Protein AF-A0A183BA33-F1 (afdb_monomer_lite)

pLDDT: mean 71.16, std 20.8, range [30.67, 97.69]

Organism: NCBI:txid27848

Sequence (282 aa):
MMAILTRTSVHVFDAKCKINTESDDSTPIVKRIYSAFDCIDHMSPEKNRIELLRVRWHPRVKDMLVILTSDSRIFYVQCSRSSGASGIGCHIRFHLDLGDFQRCIADVTAYSDVENKSASSADEEDEMNSSNRSCGKLDLERALGGSCVDFDFGTAVLRPGTRWRLEKDQELDCCLYLLCESGDVLRLSGCLSSAHNSSSLNIQTLHILPPSADNYGDDFCALLSFSSSHCRDLPNQMILSDAPPDVLVLANRSGRMCQGVVLQSTGRGAKHPGNRSFFIRL

InterPro domains:
  IPR019321 Nucleoporin Nup88 [PF10168] (127-265)

Structure (mmCIF, N/CA/C/O backbone):
data_AF-A0A183BA33-F1
#
_entry.id   AF-A0A183BA33-F1
#
loop_
_atom_site.group_PDB
_atom_site.id
_atom_site.type_symbol
_atom_site.label_atom_id
_atom_site.label_alt_id
_atom_site.label_comp_id
_atom_site.label_asym_id
_atom_site.label_entity_id
_atom_site.label_seq_id
_atom_site.pdbx_PDB_ins_code
_atom_site.Cartn_x
_atom_site.Cartn_y
_atom_site.Cartn_z
_atom_site.occupancy
_atom_site.B_iso_or_equiv
_atom_site.auth_seq_id
_atom_site.auth_comp_id
_atom_site.auth_asym_id
_atom_site.auth_atom_id
_atom_site.pdbx_PDB_model_num
ATOM 1 N N . MET A 1 1 ? -4.800 -6.254 16.760 1.00 88.44 1 MET A N 1
ATOM 2 C CA . MET A 1 1 ? -6.040 -5.690 16.191 1.00 88.44 1 MET A CA 1
ATOM 3 C C . MET A 1 1 ? -6.278 -6.368 14.851 1.00 88.44 1 MET A C 1
ATOM 5 O O . MET A 1 1 ? -5.298 -6.786 14.245 1.00 88.44 1 MET A O 1
ATOM 9 N N . MET A 1 2 ? -7.526 -6.537 14.421 1.00 92.94 2 MET A N 1
ATOM 10 C CA . MET A 1 2 ? -7.855 -6.992 13.065 1.00 92.94 2 MET A CA 1
ATOM 11 C C . MET A 1 2 ? -8.544 -5.865 12.304 1.00 92.94 2 MET A C 1
ATOM 13 O O . MET A 1 2 ? -9.242 -5.059 12.918 1.00 92.94 2 MET A O 1
ATOM 17 N N . ALA A 1 3 ? -8.333 -5.831 10.989 1.00 95.50 3 ALA A N 1
ATOM 18 C CA . ALA A 1 3 ? -9.014 -4.930 10.070 1.00 95.50 3 ALA A CA 1
ATOM 19 C C . ALA A 1 3 ? -9.918 -5.744 9.131 1.00 95.50 3 ALA A C 1
ATOM 21 O O . ALA A 1 3 ? -9.528 -6.818 8.676 1.00 95.50 3 ALA A O 1
ATOM 22 N N . ILE A 1 4 ? -11.115 -5.231 8.870 1.00 96.19 4 ILE A N 1
ATOM 23 C CA . ILE A 1 4 ? -12.086 -5.722 7.894 1.00 96.19 4 ILE A CA 1
ATOM 24 C C . ILE A 1 4 ? -12.158 -4.663 6.806 1.00 96.19 4 ILE A C 1
ATOM 26 O O . ILE A 1 4 ? -12.357 -3.484 7.100 1.00 96.19 4 ILE A O 1
ATOM 30 N N . LEU A 1 5 ? -11.975 -5.092 5.565 1.00 97.00 5 LEU A N 1
ATOM 31 C CA . LEU A 1 5 ? -11.946 -4.210 4.409 1.00 97.00 5 LEU A CA 1
ATOM 32 C C . LEU A 1 5 ? -13.219 -4.428 3.603 1.00 97.00 5 LEU A C 1
ATOM 34 O O . LEU A 1 5 ? -13.588 -5.569 3.319 1.00 97.00 5 LEU A O 1
ATOM 38 N N . THR A 1 6 ? -13.876 -3.339 3.234 1.00 95.06 6 THR A N 1
ATOM 39 C CA . THR A 1 6 ? -14.870 -3.334 2.162 1.00 95.06 6 THR A CA 1
ATOM 40 C C . THR A 1 6 ? -14.249 -2.686 0.925 1.00 95.06 6 THR A C 1
ATOM 42 O O . THR A 1 6 ? -13.054 -2.396 0.889 1.00 95.06 6 THR A O 1
ATOM 45 N N . ARG A 1 7 ? -15.059 -2.435 -0.104 1.00 93.44 7 ARG A N 1
ATOM 46 C CA . ARG A 1 7 ? -14.615 -1.693 -1.287 1.00 93.44 7 ARG A CA 1
ATOM 47 C C . ARG A 1 7 ? -14.246 -0.237 -0.973 1.00 93.44 7 ARG A C 1
ATOM 49 O O . ARG A 1 7 ? -13.427 0.339 -1.677 1.00 93.44 7 ARG A O 1
ATOM 56 N N . THR A 1 8 ? -14.852 0.364 0.051 1.00 93.81 8 THR A N 1
ATOM 57 C CA . THR A 1 8 ? -14.750 1.810 0.324 1.00 93.81 8 THR A CA 1
ATOM 58 C C . THR A 1 8 ? -14.432 2.146 1.776 1.00 93.81 8 THR A C 1
ATOM 60 O O . THR A 1 8 ? -14.156 3.299 2.077 1.00 93.81 8 THR A O 1
ATOM 63 N N . SER A 1 9 ? -14.447 1.173 2.685 1.00 95.56 9 SER A N 1
ATOM 64 C CA . SER A 1 9 ? -14.267 1.416 4.115 1.00 95.56 9 SER A CA 1
ATOM 65 C C . SER A 1 9 ? -13.353 0.394 4.784 1.00 95.56 9 SER A C 1
ATOM 67 O O . SER A 1 9 ? -13.264 -0.774 4.391 1.00 95.56 9 SER A O 1
ATOM 69 N N . VAL A 1 10 ? -12.670 0.850 5.830 1.00 97.69 10 VAL A N 1
ATOM 70 C CA . VAL A 1 10 ? -11.849 0.034 6.721 1.00 97.69 10 VAL A CA 1
ATOM 71 C C . VAL A 1 10 ? -12.469 0.070 8.102 1.00 97.69 10 VAL A C 1
ATOM 73 O O . VAL A 1 10 ? -12.640 1.133 8.698 1.00 97.69 10 VAL A O 1
ATOM 76 N N . HIS A 1 11 ? -12.746 -1.106 8.647 1.00 96.50 11 HIS A N 1
ATOM 77 C CA . HIS A 1 11 ? -13.235 -1.261 10.007 1.00 96.50 11 HIS A CA 1
ATOM 78 C C . HIS A 1 11 ? -12.237 -2.050 10.844 1.00 96.50 11 HIS A C 1
ATOM 80 O O . HIS A 1 11 ? -11.597 -2.971 10.348 1.00 96.50 11 HIS A O 1
ATOM 86 N N . VAL A 1 12 ? -12.107 -1.730 12.127 1.00 95.56 12 VAL A N 1
ATOM 87 C CA . VAL A 1 12 ? -11.173 -2.398 13.037 1.00 95.56 12 VAL A CA 1
ATOM 88 C C . VAL A 1 12 ? -11.872 -2.938 14.270 1.00 95.56 12 VAL A C 1
ATOM 90 O O . VAL A 1 12 ? -12.844 -2.371 14.768 1.00 95.56 12 VAL A O 1
ATOM 93 N N . PHE A 1 13 ? -11.359 -4.047 14.792 1.00 91.81 13 PHE A N 1
ATOM 94 C CA . PHE A 1 13 ? -11.832 -4.622 16.046 1.00 91.81 13 PHE A CA 1
ATOM 95 C C . PHE A 1 13 ? -10.710 -5.353 16.789 1.00 91.81 13 PHE A C 1
ATOM 97 O O . PHE A 1 13 ? -9.679 -5.745 16.224 1.00 91.81 13 PHE A O 1
ATOM 104 N N . ASP A 1 14 ? -10.897 -5.542 18.095 1.00 88.38 14 ASP A N 1
ATOM 105 C CA . ASP A 1 14 ? -9.953 -6.301 18.909 1.00 88.38 14 ASP A CA 1
ATOM 106 C C . ASP A 1 14 ? -10.255 -7.802 18.834 1.00 88.38 14 ASP A C 1
ATOM 108 O O . ASP A 1 14 ? -11.156 -8.329 19.489 1.00 88.38 14 ASP A O 1
ATOM 112 N N . ALA A 1 15 ? -9.471 -8.514 18.029 1.00 84.06 15 ALA A N 1
ATOM 113 C CA . ALA A 1 15 ? -9.599 -9.954 17.867 1.00 84.06 15 ALA A CA 1
ATOM 114 C C . ALA A 1 15 ? -9.209 -10.761 19.115 1.00 84.06 15 ALA A C 1
ATOM 116 O O . ALA A 1 15 ? -9.593 -11.926 19.204 1.00 84.06 15 ALA A O 1
ATOM 117 N N . LYS A 1 16 ? -8.555 -10.170 20.128 1.00 79.75 16 LYS A N 1
ATOM 118 C CA . LYS A 1 16 ? -8.234 -10.892 21.370 1.00 79.75 16 LYS A CA 1
ATOM 119 C C . LYS A 1 16 ? -9.517 -11.357 22.061 1.00 79.75 16 LYS A C 1
ATOM 121 O O . LYS A 1 16 ? -10.357 -10.543 22.435 1.00 79.75 16 LYS A O 1
ATOM 126 N N . CYS A 1 17 ? -9.711 -12.665 22.187 1.00 64.12 17 CYS A N 1
ATOM 127 C CA . CYS A 1 17 ? -10.720 -13.243 23.073 1.00 64.12 17 CYS A CA 1
ATOM 128 C C . CYS A 1 17 ? -10.027 -13.613 24.378 1.00 64.12 17 CYS A C 1
ATOM 130 O O . CYS A 1 17 ? -9.104 -14.423 24.373 1.00 64.12 17 CYS A O 1
ATOM 132 N N . LYS A 1 18 ? -10.461 -13.025 25.493 1.00 62.06 18 LYS A N 1
ATOM 133 C CA . LYS A 1 18 ? -10.195 -13.624 26.798 1.00 62.06 18 LYS A CA 1
ATOM 134 C C . LYS A 1 18 ? -11.256 -14.700 26.980 1.00 62.06 18 LYS A C 1
ATOM 136 O O . LYS A 1 18 ? -12.394 -14.378 27.299 1.00 62.06 18 LYS A O 1
ATOM 141 N N . ILE A 1 19 ? -10.912 -15.941 26.661 1.00 58.75 19 ILE A N 1
ATOM 142 C CA . ILE A 1 19 ? -11.745 -17.077 27.045 1.00 58.75 19 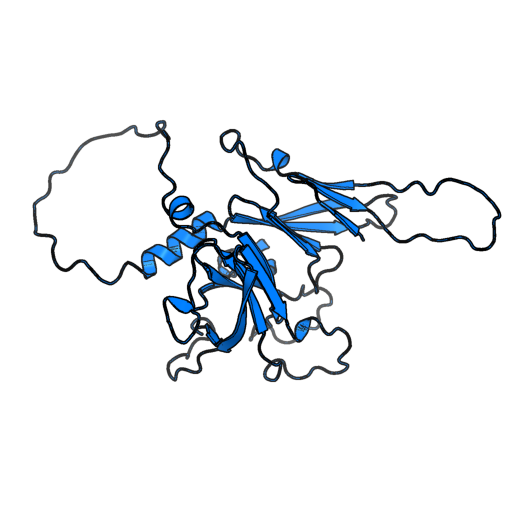ILE A CA 1
ATOM 143 C C . ILE A 1 19 ? -11.491 -17.244 28.539 1.00 58.75 19 ILE A C 1
ATOM 145 O O . ILE A 1 19 ? -10.388 -17.620 28.933 1.00 58.75 19 ILE A O 1
ATOM 149 N N . ASN A 1 20 ? -12.461 -16.874 29.371 1.00 53.69 20 ASN A N 1
ATOM 150 C CA . ASN A 1 20 ? -12.408 -17.231 30.781 1.00 53.69 20 ASN A CA 1
ATOM 151 C C . ASN A 1 20 ? -12.629 -18.742 30.844 1.00 53.69 20 ASN A C 1
ATOM 153 O O . ASN A 1 20 ? -13.732 -19.219 30.607 1.00 53.69 20 ASN A O 1
ATOM 157 N N . THR A 1 21 ? -11.571 -19.497 31.119 1.00 52.97 21 THR A N 1
ATOM 158 C CA . THR A 1 21 ? -11.582 -20.966 31.189 1.00 52.97 21 THR A CA 1
ATOM 159 C C . THR A 1 21 ? -12.342 -21.529 32.397 1.00 52.97 21 THR A C 1
ATOM 161 O O . THR A 1 21 ? -12.261 -22.724 32.644 1.00 52.97 21 THR A O 1
ATOM 164 N N . GLU A 1 22 ? -13.074 -20.704 33.153 1.00 54.09 22 GLU A N 1
ATOM 165 C CA . GLU A 1 22 ? -13.683 -21.098 34.434 1.00 54.09 22 GLU A CA 1
ATOM 166 C C . GLU A 1 22 ? -15.196 -20.853 34.544 1.00 54.09 22 GLU A C 1
ATOM 168 O O . GLU A 1 22 ? -15.770 -21.106 35.598 1.00 54.09 22 GLU A O 1
ATOM 173 N N . SER A 1 23 ? -15.883 -20.410 33.489 1.00 52.38 23 SER A N 1
ATOM 174 C CA . SER A 1 23 ? -17.342 -20.245 33.544 1.00 52.38 23 SER A CA 1
ATOM 175 C C . SER A 1 23 ? -18.018 -20.884 32.341 1.00 52.38 23 SER A C 1
ATOM 177 O O . SER A 1 23 ? -17.822 -20.443 31.209 1.00 52.38 23 SER A O 1
ATOM 179 N N . ASP A 1 24 ? -18.832 -21.893 32.634 1.00 53.91 24 ASP A N 1
ATOM 180 C CA . ASP A 1 24 ? -19.669 -22.709 31.747 1.00 53.91 24 ASP A CA 1
ATOM 181 C C . ASP A 1 24 ? -20.848 -21.917 31.138 1.00 53.91 24 ASP A C 1
ATOM 183 O O . ASP A 1 24 ? -21.971 -22.402 31.026 1.00 53.91 24 ASP A O 1
ATOM 187 N N . ASP A 1 25 ? -20.615 -20.654 30.772 1.00 55.47 25 ASP A N 1
ATOM 188 C CA . ASP A 1 25 ? -21.657 -19.747 30.309 1.00 55.47 25 ASP A CA 1
ATOM 189 C C . ASP A 1 25 ? -21.583 -19.556 28.795 1.00 55.47 25 ASP A C 1
ATOM 191 O O . ASP A 1 25 ? -20.708 -18.877 28.251 1.00 55.47 25 ASP A O 1
ATOM 195 N N . SER A 1 26 ? -22.581 -20.140 28.133 1.00 62.91 26 SER A N 1
ATOM 196 C CA . SER A 1 26 ? -22.970 -20.037 26.718 1.00 62.91 26 SER A CA 1
ATOM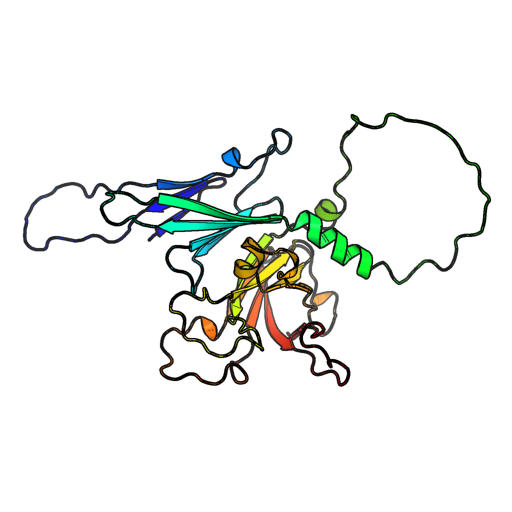 197 C C . SER A 1 26 ? -23.315 -18.609 26.242 1.00 62.91 26 SER A C 1
ATOM 199 O O . SER A 1 26 ? -24.177 -18.401 25.387 1.00 62.91 26 SER A O 1
ATOM 201 N N . THR A 1 27 ? -22.649 -17.590 26.782 1.00 65.19 27 THR A N 1
ATOM 202 C CA . THR A 1 27 ? -22.860 -16.197 26.394 1.00 65.19 27 THR A CA 1
ATOM 203 C C . THR A 1 27 ? -22.209 -15.914 25.035 1.00 65.19 27 THR A C 1
ATOM 205 O O . THR A 1 27 ? -21.033 -16.225 24.821 1.00 65.19 27 THR A O 1
ATOM 208 N N . PRO A 1 28 ? -22.948 -15.329 24.073 1.00 69.69 28 PRO A N 1
ATOM 209 C CA . PRO A 1 28 ? -22.397 -15.025 22.761 1.00 69.69 28 PRO A CA 1
ATOM 210 C C . PRO A 1 28 ? -21.278 -13.984 22.883 1.00 69.69 28 PRO A C 1
ATOM 212 O O . PRO A 1 28 ? -21.444 -12.929 23.498 1.00 69.69 28 PRO A O 1
ATOM 215 N N . ILE A 1 29 ? -20.132 -14.262 22.259 1.00 72.94 29 ILE A N 1
ATOM 216 C CA . ILE A 1 29 ? -19.000 -13.332 22.209 1.00 72.94 29 ILE A CA 1
ATOM 217 C C . ILE A 1 29 ? -19.368 -12.168 21.279 1.00 72.94 29 ILE A C 1
ATOM 219 O O . ILE A 1 29 ? -19.233 -12.262 20.060 1.00 72.94 29 ILE A O 1
ATOM 223 N N . VAL A 1 30 ? -19.811 -11.048 21.853 1.00 79.88 30 VAL A N 1
ATOM 224 C CA . VAL A 1 30 ? -20.099 -9.814 21.108 1.00 79.88 30 VAL A CA 1
ATOM 225 C C . VAL A 1 30 ? -18.874 -8.902 21.122 1.00 79.88 30 VAL A C 1
ATOM 227 O O . VAL A 1 30 ? -18.393 -8.494 22.181 1.00 79.88 30 VAL A O 1
ATOM 230 N N . LYS A 1 31 ? -18.372 -8.541 19.936 1.00 83.62 31 LYS A N 1
ATOM 231 C CA . LYS A 1 31 ? -17.256 -7.601 19.769 1.00 83.62 31 LYS A CA 1
ATOM 232 C C . LYS A 1 31 ? -17.689 -6.372 18.992 1.00 83.62 31 LYS A C 1
ATOM 234 O O . LYS A 1 31 ? -18.322 -6.480 17.949 1.00 83.62 31 LYS A O 1
ATOM 239 N N . ARG A 1 32 ? -17.309 -5.198 19.496 1.00 88.44 32 ARG A N 1
ATOM 240 C CA . ARG A 1 32 ? -17.543 -3.929 18.802 1.00 88.44 32 ARG A CA 1
ATOM 241 C C . ARG A 1 32 ? -16.580 -3.779 17.629 1.00 88.44 32 ARG A C 1
ATOM 243 O O . ARG A 1 32 ? -15.384 -4.042 17.772 1.00 88.44 32 ARG A O 1
ATOM 250 N N . ILE A 1 33 ? -17.127 -3.322 16.511 1.00 92.62 33 ILE A N 1
ATOM 251 C CA . ILE A 1 33 ? -16.410 -2.966 15.290 1.00 92.62 33 ILE A CA 1
ATOM 252 C C . ILE A 1 33 ? -16.427 -1.439 15.185 1.00 92.62 33 ILE A C 1
ATOM 254 O O . ILE A 1 33 ? -17.467 -0.819 15.402 1.00 92.62 33 ILE A O 1
ATOM 258 N N . TYR A 1 34 ? -15.278 -0.843 14.884 1.00 93.50 34 TYR A N 1
ATOM 259 C CA . TYR A 1 34 ? -15.092 0.605 14.798 1.00 93.50 34 TYR A CA 1
ATOM 260 C C . TYR A 1 34 ? -14.742 0.983 13.362 1.00 93.50 34 TYR A C 1
ATOM 262 O O . TYR A 1 34 ? -13.937 0.299 12.733 1.00 93.50 34 TYR A O 1
ATOM 270 N N . SER A 1 35 ? -15.337 2.053 12.833 1.00 94.50 35 SER A N 1
ATOM 271 C CA . SER A 1 35 ? -14.924 2.594 11.536 1.00 94.50 35 SER A CA 1
ATOM 272 C C . SER A 1 35 ? -13.581 3.297 11.689 1.00 94.50 35 SER A C 1
ATOM 274 O O . SER A 1 35 ? -13.452 4.195 12.519 1.00 94.50 35 SER A O 1
ATOM 276 N N . ALA A 1 36 ? -12.579 2.850 10.936 1.00 95.31 36 ALA A N 1
ATOM 277 C CA . ALA A 1 36 ? -11.254 3.457 10.927 1.00 95.31 36 ALA A CA 1
ATOM 278 C C . ALA A 1 36 ? -11.084 4.444 9.771 1.00 95.31 36 ALA A C 1
ATOM 280 O O . ALA A 1 36 ? -10.359 5.424 9.918 1.00 95.31 36 ALA A O 1
ATOM 281 N N . PHE A 1 37 ? -11.725 4.171 8.635 1.00 96.12 37 PHE A N 1
ATOM 282 C CA . PHE A 1 37 ? -11.633 4.984 7.429 1.00 96.12 37 PHE A CA 1
ATOM 283 C C . PHE A 1 37 ? -12.828 4.714 6.512 1.00 96.12 37 PHE A C 1
ATOM 285 O O . PHE A 1 37 ? -13.221 3.555 6.358 1.00 96.12 37 PHE A O 1
ATOM 292 N N . ASP A 1 38 ? -13.349 5.750 5.863 1.00 93.56 38 ASP A N 1
ATOM 293 C CA . ASP A 1 38 ? -14.328 5.643 4.781 1.00 93.56 38 ASP A CA 1
ATOM 294 C C . ASP A 1 38 ? -13.937 6.604 3.652 1.00 93.56 38 ASP A C 1
ATOM 296 O O . ASP A 1 38 ? -13.650 7.777 3.893 1.00 93.56 38 ASP A O 1
ATOM 300 N N . CYS A 1 39 ? -13.911 6.115 2.411 1.00 89.50 39 CYS A N 1
ATOM 301 C CA . CYS A 1 39 ? -13.646 6.945 1.241 1.00 89.50 39 CYS A CA 1
ATOM 302 C C . CYS A 1 39 ? -14.623 8.125 1.157 1.00 89.50 39 CYS A C 1
ATOM 304 O O . CYS A 1 39 ? -14.204 9.208 0.748 1.00 89.50 39 CYS A O 1
ATOM 306 N N . ILE A 1 40 ? -15.891 7.936 1.547 1.00 85.44 40 ILE A N 1
ATOM 307 C CA . ILE A 1 40 ? -16.954 8.952 1.447 1.00 85.44 40 ILE A CA 1
ATOM 308 C C . ILE A 1 40 ? -16.594 10.214 2.240 1.00 85.44 40 ILE A C 1
ATOM 310 O O . ILE A 1 40 ? -16.808 11.320 1.745 1.00 85.44 40 ILE A O 1
ATOM 314 N N . ASP A 1 41 ? -15.965 10.060 3.406 1.00 84.62 41 ASP A N 1
ATOM 315 C CA . ASP A 1 41 ? -15.575 11.173 4.281 1.00 84.62 41 ASP A CA 1
ATOM 316 C C . ASP A 1 41 ? -14.459 12.049 3.675 1.00 84.62 41 ASP A C 1
ATOM 318 O O . ASP A 1 41 ? -14.197 13.162 4.139 1.00 84.62 41 ASP A O 1
ATOM 322 N N . HIS A 1 42 ? -13.789 11.559 2.627 1.00 76.75 42 HIS A N 1
ATOM 323 C CA . HIS A 1 42 ? -12.609 12.179 2.016 1.00 76.75 42 HIS A CA 1
ATOM 324 C C . HIS A 1 42 ? -12.736 12.369 0.497 1.00 76.75 42 HIS A C 1
ATOM 326 O O . HIS A 1 42 ? -11.732 12.604 -0.195 1.00 76.75 42 HIS A O 1
ATOM 332 N N . MET A 1 43 ? -13.956 12.267 -0.035 1.00 69.44 43 MET A N 1
ATOM 333 C CA . MET A 1 43 ? -14.252 12.518 -1.444 1.00 69.44 43 MET A CA 1
ATOM 334 C C . MET A 1 43 ? -14.507 14.005 -1.694 1.00 69.44 43 MET A C 1
ATOM 336 O O . MET A 1 43 ? -15.191 14.676 -0.923 1.00 69.44 43 MET A O 1
ATOM 340 N N . SER A 1 44 ? -13.996 14.517 -2.816 1.00 63.53 44 SER A N 1
ATOM 341 C CA . SER A 1 44 ? -14.566 15.730 -3.396 1.00 63.53 44 SER A CA 1
ATOM 342 C C . SER A 1 44 ? -15.910 15.370 -4.045 1.00 63.53 44 SER A C 1
ATOM 344 O O . SER A 1 44 ? -16.035 14.276 -4.602 1.00 63.53 44 SER A O 1
ATOM 346 N N . PRO A 1 45 ? -16.911 16.268 -4.031 1.00 57.69 45 PRO A N 1
ATOM 347 C CA . PRO A 1 45 ? -18.239 16.000 -4.598 1.00 57.69 45 PRO A CA 1
ATOM 348 C C . PRO A 1 45 ? -18.223 15.669 -6.104 1.00 57.69 45 PRO A C 1
ATOM 350 O O . PRO A 1 45 ? -19.221 15.210 -6.648 1.00 57.69 45 PRO A O 1
ATOM 353 N N . GLU A 1 46 ? -17.092 15.882 -6.779 1.00 57.91 46 GLU A N 1
ATOM 354 C CA . GLU A 1 46 ? -16.895 15.634 -8.209 1.00 57.91 46 GLU A CA 1
ATOM 355 C C . GLU A 1 46 ? -16.321 14.234 -8.519 1.00 57.91 46 GLU A C 1
ATOM 357 O O . GLU A 1 46 ? -16.433 13.756 -9.649 1.00 57.91 46 GLU A O 1
ATOM 362 N N . LYS A 1 47 ? -15.720 13.541 -7.538 1.00 61.69 47 LYS A N 1
ATOM 363 C CA . LYS A 1 47 ? -15.096 12.219 -7.724 1.00 61.69 47 LYS A CA 1
ATOM 364 C C . LYS A 1 47 ? -16.039 11.117 -7.239 1.00 61.69 47 LYS A C 1
ATOM 366 O O . LYS A 1 47 ? -16.036 10.751 -6.075 1.00 61.69 47 LYS A O 1
ATOM 371 N N . ASN A 1 48 ? -16.820 10.530 -8.143 1.00 56.50 48 ASN A N 1
ATOM 372 C CA . ASN A 1 48 ? -17.883 9.588 -7.760 1.00 56.50 48 ASN A CA 1
ATOM 373 C C . ASN A 1 48 ? -17.456 8.123 -7.510 1.00 56.50 48 ASN A C 1
ATOM 375 O O . ASN A 1 48 ? -18.332 7.281 -7.317 1.00 56.50 48 ASN A O 1
ATOM 379 N N . ARG A 1 49 ? -16.162 7.760 -7.556 1.00 76.31 49 ARG A N 1
ATOM 380 C CA . ARG A 1 49 ? -15.728 6.340 -7.523 1.00 76.31 49 ARG A CA 1
ATOM 381 C C . ARG A 1 49 ? -14.340 6.105 -6.903 1.00 76.31 49 ARG A C 1
ATOM 383 O O . ARG A 1 49 ? -13.478 5.503 -7.541 1.00 76.31 49 ARG A O 1
ATOM 390 N N . ILE A 1 50 ? -14.100 6.592 -5.685 1.00 86.88 50 ILE A N 1
ATOM 391 C CA . ILE A 1 50 ? -12.860 6.267 -4.958 1.00 86.88 50 ILE A CA 1
ATOM 392 C C . ILE A 1 50 ? -13.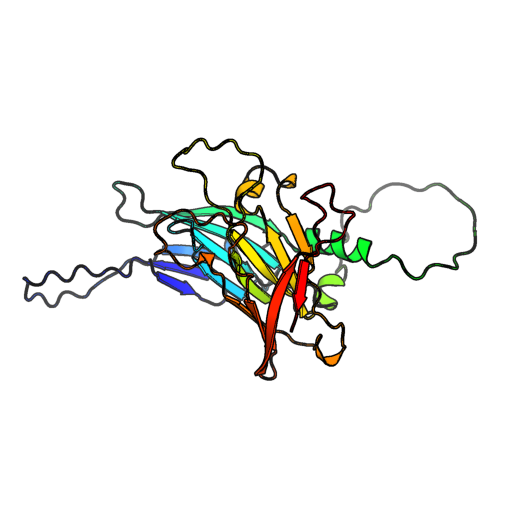042 4.963 -4.180 1.00 86.88 50 ILE A C 1
ATOM 394 O O . ILE A 1 50 ? -14.010 4.784 -3.443 1.00 86.88 50 ILE A O 1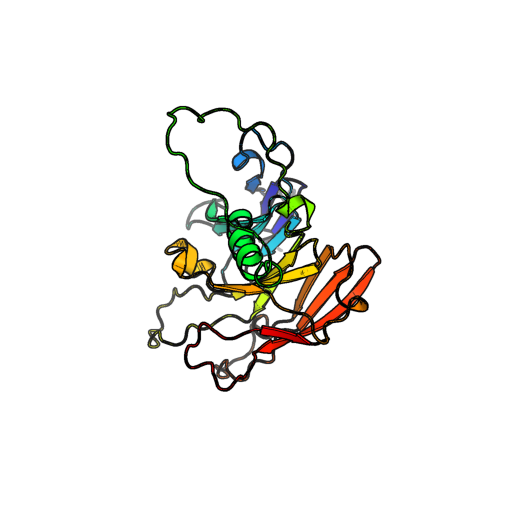
ATOM 398 N N . GLU A 1 51 ? -12.091 4.052 -4.346 1.00 92.38 51 GLU A N 1
ATOM 399 C CA . GLU A 1 51 ? -12.107 2.703 -3.784 1.00 92.38 51 GLU A CA 1
ATOM 400 C C . GLU A 1 51 ? -10.814 2.442 -3.017 1.00 92.38 51 GLU A C 1
ATOM 402 O O . GLU A 1 51 ? -9.787 3.073 -3.271 1.00 92.38 51 GLU A O 1
ATOM 407 N N . LEU A 1 52 ? -10.867 1.499 -2.082 1.00 94.75 52 LEU A N 1
ATOM 408 C CA . LEU A 1 52 ? -9.693 0.986 -1.393 1.00 94.75 52 LEU A CA 1
ATOM 409 C C . LEU A 1 52 ? -8.962 0.005 -2.308 1.00 94.75 52 LEU A C 1
ATOM 411 O O . LEU A 1 52 ? -9.544 -0.986 -2.745 1.00 94.75 52 LEU A O 1
ATOM 415 N N . LEU A 1 53 ? -7.680 0.259 -2.558 1.00 94.25 53 LEU A N 1
ATOM 416 C CA . LEU A 1 53 ? -6.829 -0.645 -3.331 1.00 94.25 53 LEU A CA 1
ATOM 417 C C . LEU A 1 53 ? -6.027 -1.567 -2.421 1.00 94.25 53 LEU A C 1
ATOM 419 O O . LEU A 1 53 ? -5.981 -2.782 -2.615 1.00 94.25 53 LEU A O 1
ATOM 423 N N . ARG A 1 54 ? -5.414 -0.995 -1.382 1.00 96.06 54 ARG A N 1
ATOM 424 C CA . ARG A 1 54 ? -4.547 -1.742 -0.475 1.00 96.06 54 ARG A CA 1
ATOM 425 C C . ARG A 1 54 ? -4.590 -1.168 0.926 1.00 96.06 54 ARG A C 1
ATOM 427 O O . ARG A 1 54 ? -4.590 0.043 1.114 1.00 96.06 54 ARG A O 1
ATOM 434 N N . VAL A 1 55 ? -4.581 -2.054 1.919 1.00 97.25 55 VAL A N 1
ATOM 435 C CA . VAL A 1 55 ? -4.499 -1.690 3.335 1.00 97.25 55 VAL A CA 1
ATOM 436 C C . VAL A 1 55 ? -3.511 -2.608 4.038 1.00 97.25 55 VAL A C 1
ATOM 438 O O . VAL A 1 55 ? -3.598 -3.832 3.920 1.00 97.25 55 VAL A O 1
ATOM 441 N N . ARG A 1 56 ? -2.567 -2.027 4.780 1.00 95.94 56 ARG A N 1
ATOM 442 C CA . ARG A 1 56 ? -1.553 -2.762 5.548 1.00 95.94 56 ARG A CA 1
ATOM 443 C C . ARG A 1 56 ? -1.336 -2.107 6.908 1.00 95.94 56 ARG A C 1
ATOM 445 O O . ARG A 1 56 ? -1.370 -0.888 7.039 1.00 95.94 56 ARG A O 1
ATOM 452 N N . TRP A 1 57 ? -1.078 -2.922 7.928 1.00 94.25 57 TRP A N 1
ATOM 453 C CA . TRP A 1 57 ? -0.570 -2.415 9.202 1.00 94.25 57 TRP A CA 1
ATOM 454 C C . TRP A 1 57 ? 0.882 -1.977 9.033 1.00 94.25 57 TRP A C 1
ATOM 456 O O . TRP A 1 57 ? 1.684 -2.708 8.450 1.00 94.25 57 TRP A O 1
ATOM 466 N N . HIS A 1 58 ? 1.229 -0.818 9.580 1.00 91.44 58 HIS A N 1
ATOM 467 C CA . HIS A 1 58 ? 2.603 -0.352 9.619 1.00 91.44 58 HIS A CA 1
ATOM 468 C C . HIS A 1 58 ? 3.458 -1.352 10.427 1.00 91.44 58 HIS A C 1
ATOM 470 O O . HIS A 1 58 ? 3.118 -1.673 11.569 1.00 91.44 58 HIS A O 1
ATOM 476 N N . PRO A 1 59 ? 4.594 -1.842 9.896 1.00 87.12 59 PRO A N 1
ATOM 477 C CA . PRO A 1 59 ? 5.356 -2.931 10.524 1.00 87.12 59 PRO A CA 1
ATOM 478 C C . PRO A 1 59 ? 6.014 -2.535 11.857 1.00 87.12 59 PRO A C 1
ATOM 480 O O . PRO A 1 59 ? 6.185 -3.367 12.757 1.00 87.12 59 PRO A O 1
ATOM 483 N N . ARG A 1 60 ? 6.387 -1.254 11.982 1.00 83.12 60 ARG A N 1
ATOM 484 C CA . ARG A 1 60 ? 7.102 -0.675 13.127 1.00 83.12 60 ARG A CA 1
ATOM 485 C C . ARG A 1 60 ? 6.248 0.218 14.031 1.00 83.12 60 ARG A C 1
ATOM 487 O O . ARG A 1 60 ? 6.486 0.222 15.236 1.00 83.12 60 ARG A O 1
ATOM 494 N N . VAL A 1 61 ? 5.251 0.925 13.496 1.00 85.50 61 VAL A N 1
ATOM 495 C CA . VAL A 1 61 ? 4.376 1.795 14.294 1.00 85.50 61 VAL A CA 1
ATOM 496 C C . VAL A 1 61 ? 3.150 1.018 14.754 1.00 85.50 61 VAL A C 1
ATOM 498 O O . VAL A 1 61 ? 2.376 0.487 13.957 1.00 85.50 61 VAL A O 1
ATOM 501 N N . LYS A 1 62 ? 2.985 0.922 16.073 1.00 86.88 62 LYS A N 1
ATOM 502 C CA . LYS A 1 62 ? 1.915 0.136 16.680 1.00 86.88 62 LYS A CA 1
ATOM 503 C C . LYS A 1 62 ? 0.542 0.717 16.333 1.00 86.88 62 LYS A C 1
ATOM 505 O O . LYS A 1 62 ? 0.307 1.915 16.472 1.00 86.88 62 LYS A O 1
ATOM 510 N N . ASP A 1 63 ? -0.364 -0.179 15.949 1.00 91.38 63 ASP A N 1
ATOM 511 C CA . ASP A 1 63 ? -1.762 0.111 15.636 1.00 91.38 63 ASP A CA 1
ATOM 512 C C . ASP A 1 63 ? -1.947 1.247 14.605 1.00 91.38 63 ASP A C 1
ATOM 514 O O . ASP A 1 63 ? -2.920 1.995 14.659 1.00 91.38 63 ASP A O 1
ATOM 518 N N . MET A 1 64 ? -1.012 1.388 13.665 1.00 93.06 64 MET A N 1
ATOM 519 C CA . MET A 1 64 ? -1.112 2.327 12.550 1.00 93.06 64 MET A CA 1
ATOM 520 C C . MET A 1 64 ? -1.451 1.572 11.266 1.00 93.06 64 MET A C 1
ATOM 522 O O . MET A 1 64 ? -0.751 0.633 10.892 1.00 93.06 64 MET A O 1
ATOM 526 N N . LEU A 1 65 ? -2.529 1.971 10.603 1.00 95.81 65 LEU A N 1
ATOM 527 C CA . LEU A 1 65 ? -2.928 1.495 9.285 1.00 95.81 65 LEU A CA 1
ATOM 528 C C . LEU A 1 65 ? -2.411 2.449 8.216 1.00 95.81 65 LEU A C 1
ATOM 530 O O . LEU A 1 65 ? -2.465 3.665 8.389 1.00 95.81 65 LEU A O 1
ATOM 534 N N . VAL A 1 66 ? -1.958 1.884 7.105 1.00 95.88 66 VAL A N 1
ATOM 535 C CA . VAL A 1 66 ? -1.644 2.611 5.877 1.00 95.88 66 VAL A CA 1
ATOM 536 C C . VAL A 1 66 ? -2.602 2.129 4.797 1.00 95.88 66 VAL A C 1
ATOM 538 O O . VAL A 1 66 ? -2.802 0.921 4.638 1.00 95.88 66 VAL A O 1
ATOM 541 N N . ILE A 1 67 ? -3.240 3.073 4.115 1.00 96.88 67 ILE A N 1
ATOM 542 C CA . ILE A 1 67 ? -4.335 2.835 3.171 1.00 96.88 67 ILE A CA 1
ATOM 543 C C . ILE A 1 67 ? -3.987 3.519 1.855 1.00 96.88 67 ILE A C 1
ATOM 545 O O . ILE A 1 67 ? -3.674 4.703 1.873 1.00 96.88 67 ILE A O 1
ATOM 549 N N . LEU A 1 68 ? -4.082 2.796 0.741 1.00 95.38 68 LEU A N 1
ATOM 550 C CA . LEU A 1 68 ? -3.979 3.323 -0.619 1.00 95.38 68 LEU A CA 1
ATOM 551 C C . LEU A 1 68 ? -5.358 3.306 -1.281 1.00 95.38 68 LEU A C 1
ATOM 553 O O . LEU A 1 68 ? -6.039 2.273 -1.276 1.00 95.38 68 LEU A O 1
ATOM 557 N N . THR A 1 69 ? -5.741 4.432 -1.872 1.00 93.38 69 THR A N 1
ATOM 558 C CA . THR A 1 69 ? -6.999 4.599 -2.608 1.00 93.38 69 THR A CA 1
ATOM 559 C C . THR A 1 69 ? -6.787 4.647 -4.121 1.00 93.38 69 THR A C 1
ATOM 561 O O . THR A 1 69 ? -5.691 4.923 -4.605 1.00 93.38 69 THR A O 1
ATOM 564 N N . SER A 1 70 ? -7.859 4.416 -4.885 1.00 89.50 70 SER A N 1
ATOM 565 C CA . SER A 1 70 ? -7.852 4.381 -6.359 1.00 89.50 70 SER A CA 1
ATOM 566 C C . SER A 1 70 ? -7.578 5.721 -7.049 1.00 89.50 70 SER A C 1
ATOM 568 O O . SER A 1 70 ? -7.475 5.790 -8.278 1.00 89.50 70 SER A O 1
ATOM 570 N N . ASP A 1 71 ? -7.466 6.801 -6.283 1.00 86.00 71 ASP A N 1
ATOM 571 C CA . ASP A 1 71 ? -7.006 8.109 -6.738 1.00 86.00 71 ASP A CA 1
ATOM 572 C C . ASP A 1 71 ? -5.585 8.435 -6.260 1.00 86.00 71 ASP A C 1
ATOM 574 O O . ASP A 1 71 ? -5.226 9.604 -6.170 1.00 86.00 71 ASP A O 1
ATOM 578 N N . SER A 1 72 ? -4.786 7.401 -5.978 1.00 87.56 72 SER A N 1
ATOM 579 C CA . SER A 1 72 ? -3.366 7.495 -5.622 1.00 87.56 72 SER A CA 1
ATOM 580 C C . SER A 1 72 ? -3.089 8.309 -4.353 1.00 87.56 72 SER A C 1
ATOM 582 O O . SER A 1 72 ? -2.024 8.909 -4.211 1.00 87.56 72 SER A O 1
ATOM 584 N N . ARG A 1 73 ? -4.020 8.320 -3.392 1.00 89.38 73 ARG A N 1
ATOM 585 C CA . ARG A 1 73 ? -3.783 8.906 -2.066 1.00 89.38 73 ARG A CA 1
ATOM 586 C C . ARG A 1 73 ? -3.400 7.833 -1.058 1.00 89.38 73 ARG A C 1
ATOM 588 O O . ARG A 1 73 ? -3.973 6.743 -1.041 1.00 89.38 73 ARG A O 1
ATOM 595 N N . ILE A 1 74 ? -2.439 8.162 -0.196 1.00 92.44 74 ILE A N 1
ATOM 596 C CA . ILE A 1 74 ? -2.030 7.318 0.929 1.00 92.44 74 ILE A CA 1
ATOM 597 C C . ILE A 1 74 ? -2.464 7.968 2.234 1.00 92.44 74 ILE A C 1
ATOM 599 O O . ILE A 1 74 ? -2.088 9.103 2.514 1.00 92.44 74 ILE A O 1
ATOM 603 N N . PHE A 1 75 ? -3.193 7.234 3.068 1.00 93.50 75 PHE A N 1
ATOM 604 C CA . PHE A 1 75 ? -3.628 7.684 4.388 1.00 93.50 75 PHE A CA 1
ATOM 605 C C . PHE A 1 75 ? -2.927 6.897 5.487 1.00 93.50 75 PHE A C 1
ATOM 607 O O . PHE A 1 75 ? -2.860 5.668 5.432 1.00 93.50 75 PHE A O 1
ATOM 614 N N . TYR A 1 76 ? -2.463 7.607 6.514 1.00 94.00 76 TYR A N 1
ATOM 615 C CA . TYR A 1 76 ? -1.932 7.022 7.741 1.00 94.00 76 TYR A CA 1
ATOM 616 C C . TYR A 1 76 ? -2.953 7.200 8.863 1.00 94.00 76 TYR A C 1
ATOM 618 O O . TYR A 1 76 ? -3.210 8.319 9.314 1.00 94.00 76 TYR A O 1
ATOM 626 N N . VAL A 1 77 ? -3.534 6.097 9.328 1.00 95.38 77 VAL A N 1
ATOM 627 C CA . VAL A 1 77 ? -4.610 6.083 10.328 1.00 95.38 77 VAL A CA 1
ATOM 628 C C . VAL A 1 77 ? -4.121 5.422 11.609 1.00 95.38 77 VAL A C 1
ATOM 630 O O . VAL A 1 77 ? -3.807 4.233 11.635 1.00 95.38 77 VAL A O 1
ATOM 633 N N . GLN A 1 78 ? -4.075 6.172 12.703 1.00 93.81 78 GLN A N 1
ATOM 634 C CA . GLN A 1 78 ? -3.748 5.635 14.018 1.00 93.81 78 GLN A CA 1
ATOM 635 C C . GLN A 1 78 ? -5.013 5.087 14.678 1.00 93.81 78 GLN A C 1
ATOM 637 O O . GLN A 1 78 ? -5.988 5.807 14.861 1.00 93.81 78 GLN A O 1
ATOM 642 N N . CYS A 1 79 ? -4.970 3.823 15.088 1.00 93.62 79 CYS A N 1
ATOM 643 C CA . CYS A 1 79 ? -6.046 3.138 15.796 1.00 93.62 79 CYS A CA 1
ATOM 644 C C . CYS A 1 79 ? -5.620 2.870 17.243 1.00 93.62 79 CYS A C 1
ATOM 646 O O . CYS A 1 79 ? -5.090 1.809 17.552 1.00 93.62 79 CYS A O 1
ATOM 648 N N . SER A 1 80 ? -5.792 3.817 18.158 1.00 88.62 80 SER A N 1
ATOM 649 C CA . SER A 1 80 ? -5.324 3.654 19.538 1.00 88.62 80 SER A CA 1
ATOM 650 C C . SER A 1 80 ? -6.467 3.395 20.516 1.00 88.62 80 SER A C 1
ATOM 652 O O . SER A 1 80 ? -7.602 3.840 20.356 1.00 88.62 80 SER A O 1
ATOM 654 N N . ARG A 1 81 ? -6.157 2.648 21.577 1.00 83.88 81 ARG A N 1
ATOM 655 C CA . ARG A 1 81 ? -7.018 2.560 22.759 1.00 83.88 81 ARG A CA 1
ATOM 656 C C . ARG A 1 81 ? -6.548 3.626 23.736 1.00 83.88 81 ARG A C 1
ATOM 658 O O . ARG A 1 81 ? -5.429 3.525 24.239 1.00 83.88 81 ARG A O 1
ATOM 665 N N . SER A 1 82 ? -7.366 4.638 24.000 1.00 73.06 82 SER A N 1
ATOM 666 C CA . SER A 1 82 ? -7.067 5.582 25.075 1.00 73.06 82 SER A CA 1
ATOM 667 C C . SER A 1 82 ? -7.162 4.867 26.424 1.00 73.06 82 SER A C 1
ATOM 669 O O . SER A 1 82 ? -8.038 4.027 26.648 1.00 73.06 82 SER A O 1
ATOM 671 N N . SER A 1 83 ? -6.218 5.163 27.320 1.00 64.94 83 SER A N 1
ATOM 672 C CA . SER A 1 83 ? -6.224 4.612 28.676 1.00 64.94 83 SER A CA 1
ATOM 673 C C . SER A 1 83 ? -7.543 4.984 29.361 1.00 64.94 83 SER A C 1
ATOM 675 O O . SER A 1 83 ? -7.882 6.160 29.442 1.00 64.94 83 SER A O 1
ATOM 677 N N . GLY A 1 84 ? -8.314 3.983 29.791 1.00 61.94 84 GLY A N 1
ATOM 678 C CA . GLY A 1 84 ? -9.631 4.171 30.411 1.00 61.94 84 GLY A CA 1
ATOM 679 C C . GLY A 1 84 ? -10.832 4.164 29.454 1.00 61.94 84 GLY A C 1
ATOM 680 O O . GLY A 1 84 ? -11.960 4.041 29.924 1.00 61.94 84 GLY A O 1
ATOM 681 N N . ALA A 1 85 ? -10.638 4.215 28.131 1.00 67.56 85 ALA A N 1
ATOM 682 C CA . ALA A 1 85 ? -11.745 4.081 27.184 1.00 67.56 85 ALA A CA 1
ATOM 683 C C . ALA A 1 85 ? -12.074 2.612 26.883 1.00 67.56 85 ALA A C 1
ATOM 685 O O . ALA A 1 85 ? -11.197 1.763 26.697 1.00 67.56 85 ALA A O 1
ATOM 686 N N . SER A 1 86 ? -13.371 2.316 26.762 1.00 72.25 86 SER A N 1
ATOM 687 C CA . SER A 1 86 ? -13.868 0.987 26.374 1.00 72.25 86 SER A CA 1
ATOM 688 C C . SER A 1 86 ? -13.793 0.713 24.862 1.00 72.25 86 SER A C 1
ATOM 690 O O . SER A 1 86 ? -14.224 -0.351 24.415 1.00 72.25 86 SER A O 1
ATOM 692 N N . GLY A 1 87 ? -13.248 1.648 24.072 1.00 83.62 87 GLY A N 1
ATOM 693 C CA . GLY A 1 87 ? -13.259 1.598 22.611 1.00 83.62 87 GLY A CA 1
ATOM 694 C C . GLY A 1 87 ? -11.911 1.832 21.939 1.00 83.62 87 GLY A C 1
ATOM 695 O O . GLY A 1 87 ? -10.902 2.101 22.592 1.00 83.62 87 GLY A O 1
ATOM 696 N N . ILE A 1 88 ? -11.914 1.677 20.616 1.00 88.94 88 ILE A N 1
ATOM 697 C CA . ILE A 1 88 ? -10.785 2.001 19.743 1.00 88.94 88 ILE A CA 1
ATOM 698 C C . ILE A 1 88 ? -11.099 3.359 19.114 1.00 88.94 88 ILE A C 1
ATOM 700 O O . ILE A 1 88 ? -12.141 3.513 18.482 1.00 88.94 88 ILE A O 1
ATOM 704 N N . GLY A 1 89 ? -10.223 4.337 19.330 1.00 90.25 89 GLY A N 1
ATOM 705 C CA . GLY A 1 89 ? -10.248 5.606 18.614 1.00 90.25 89 GLY A CA 1
ATOM 706 C C . GLY A 1 89 ? -9.431 5.482 17.336 1.00 90.25 89 GLY A C 1
ATOM 707 O O . GLY A 1 89 ? -8.317 4.957 17.369 1.00 90.25 89 GLY A O 1
ATOM 708 N N . CYS A 1 90 ? -9.984 5.955 16.225 1.00 93.38 90 CYS A N 1
ATOM 709 C CA . CYS A 1 90 ? -9.313 5.979 14.934 1.00 93.38 90 CYS A CA 1
ATOM 710 C C . CYS A 1 90 ? -9.179 7.426 14.473 1.00 93.38 90 CYS A C 1
ATOM 712 O O . CYS A 1 90 ? -10.177 8.140 14.389 1.00 93.38 90 CYS A O 1
ATOM 714 N N . HIS A 1 91 ? -7.955 7.862 14.192 1.00 92.12 91 HIS A N 1
ATOM 715 C CA . HIS A 1 91 ? -7.687 9.205 13.692 1.00 92.12 91 HIS A CA 1
ATOM 716 C C . HIS A 1 91 ? -6.688 9.174 12.546 1.00 92.12 91 HIS A C 1
ATOM 718 O O . HIS A 1 91 ? -5.643 8.523 12.620 1.00 92.12 91 HIS A O 1
ATOM 724 N N . ILE A 1 92 ? -6.999 9.915 11.487 1.00 92.44 92 ILE A N 1
ATOM 725 C CA . ILE A 1 92 ? -6.058 10.157 10.396 1.00 92.44 92 ILE A CA 1
ATOM 726 C C . ILE A 1 92 ? -4.963 11.072 10.934 1.00 92.44 92 ILE A C 1
ATOM 728 O O . ILE A 1 92 ? -5.237 12.171 11.412 1.00 92.44 92 ILE A O 1
ATOM 732 N N . ARG A 1 93 ? -3.718 10.602 10.887 1.00 89.44 93 ARG A N 1
ATOM 733 C CA . ARG A 1 93 ? -2.539 11.382 11.281 1.00 89.44 93 ARG A CA 1
ATOM 734 C C . ARG A 1 93 ? -2.176 12.377 10.186 1.00 89.44 93 ARG A C 1
ATOM 736 O O . ARG A 1 93 ? -1.960 13.546 10.473 1.00 89.44 93 ARG A O 1
ATOM 743 N N . PHE A 1 94 ? -2.104 11.894 8.951 1.00 88.06 94 PHE A N 1
ATOM 744 C CA . PHE A 1 94 ? -1.835 12.676 7.749 1.00 88.06 94 PHE A CA 1
ATOM 745 C C . PHE A 1 94 ? -2.179 11.839 6.509 1.00 88.06 94 PHE A C 1
ATOM 747 O O . PHE A 1 94 ? -2.449 10.636 6.606 1.00 88.06 94 PHE A O 1
ATOM 754 N N . HIS A 1 95 ? -2.161 12.481 5.345 1.00 88.81 95 HIS A N 1
ATOM 755 C CA . HIS A 1 95 ? -2.288 11.822 4.052 1.00 88.81 95 HIS A CA 1
ATOM 756 C C . HIS A 1 95 ? -1.297 12.416 3.048 1.00 88.81 95 HIS A C 1
ATOM 758 O O . HIS A 1 95 ? -0.822 13.537 3.231 1.00 88.81 95 HIS A O 1
ATOM 764 N N . LEU A 1 96 ? -0.983 11.649 2.010 1.00 85.50 96 LEU A N 1
ATOM 765 C CA . LEU A 1 96 ? -0.132 12.041 0.892 1.00 85.50 96 LEU A CA 1
ATOM 766 C C . LEU A 1 96 ? -0.946 11.919 -0.396 1.00 85.50 96 LEU A C 1
ATOM 768 O O . LEU A 1 96 ? -1.563 10.878 -0.621 1.00 85.50 96 LEU A O 1
ATOM 772 N N . ASP A 1 97 ? -0.938 12.959 -1.227 1.00 83.94 97 ASP A N 1
ATOM 773 C CA . ASP A 1 97 ? -1.515 12.923 -2.573 1.00 83.94 97 ASP A CA 1
ATOM 774 C C . ASP A 1 97 ? -0.403 12.715 -3.598 1.00 83.94 97 ASP A C 1
ATOM 776 O O . ASP A 1 97 ? 0.425 13.600 -3.799 1.00 83.94 97 ASP A O 1
ATOM 780 N N . LEU A 1 98 ? -0.352 11.529 -4.209 1.00 75.94 98 LEU A N 1
ATOM 781 C CA . LEU A 1 98 ? 0.694 11.175 -5.169 1.00 75.94 98 LEU A CA 1
ATOM 782 C C . LEU A 1 98 ? 0.438 11.731 -6.571 1.00 75.94 98 LEU A C 1
ATOM 784 O O . LEU A 1 98 ? 1.381 11.798 -7.360 1.00 75.94 98 LEU A O 1
ATOM 788 N N . GLY A 1 99 ? -0.788 12.173 -6.870 1.00 65.19 99 GLY A N 1
ATOM 789 C CA . GLY A 1 99 ? -1.133 12.736 -8.176 1.00 65.19 99 GLY A CA 1
ATOM 790 C C . GLY A 1 99 ? -0.377 14.033 -8.475 1.00 65.19 99 GLY A C 1
ATOM 791 O O . GLY A 1 99 ? 0.003 14.281 -9.618 1.00 65.19 99 GLY A O 1
ATOM 792 N N . ASP A 1 100 ? -0.075 14.832 -7.449 1.00 55.47 100 ASP A N 1
ATOM 793 C CA . ASP A 1 100 ? 0.753 16.033 -7.605 1.00 55.47 100 ASP A CA 1
ATOM 794 C C . ASP A 1 100 ? 2.248 15.705 -7.756 1.00 55.47 100 ASP A C 1
ATOM 796 O O . ASP A 1 100 ? 2.973 16.433 -8.433 1.00 55.47 100 ASP A O 1
ATOM 800 N N . PHE A 1 101 ? 2.720 14.591 -7.184 1.00 57.56 101 PHE A N 1
ATOM 801 C CA . PHE A 1 101 ? 4.132 14.195 -7.252 1.00 57.56 101 PHE A CA 1
ATOM 802 C C . PHE A 1 101 ? 4.512 13.531 -8.578 1.00 57.56 101 PHE A C 1
ATOM 804 O O . PHE A 1 101 ? 5.653 13.665 -9.016 1.00 57.56 101 PHE A O 1
ATOM 811 N N . GLN A 1 102 ? 3.577 12.851 -9.241 1.00 55.19 102 GLN A N 1
ATOM 812 C CA . GLN A 1 102 ? 3.817 12.242 -10.556 1.00 55.19 102 GLN A CA 1
ATOM 813 C C . GLN A 1 102 ? 4.061 13.283 -11.648 1.00 55.19 102 GLN A C 1
ATOM 815 O O . GLN A 1 102 ? 4.927 13.079 -12.497 1.00 55.19 102 GLN A O 1
ATOM 820 N N . ARG A 1 103 ? 3.424 14.457 -11.540 1.00 49.84 103 ARG A N 1
ATOM 821 C CA . ARG A 1 103 ? 3.697 15.606 -12.420 1.00 49.84 103 ARG A CA 1
ATOM 822 C C . ARG A 1 103 ? 5.171 16.022 -12.388 1.00 49.84 103 ARG A C 1
ATOM 824 O O . ARG A 1 103 ? 5.740 16.339 -13.424 1.00 49.84 103 ARG A O 1
ATOM 831 N N . CYS A 1 104 ? 5.818 15.938 -11.224 1.00 41.62 104 CYS A N 1
ATOM 832 C CA . CYS A 1 104 ? 7.240 16.258 -11.080 1.00 41.62 104 CYS A CA 1
ATOM 833 C C . CYS A 1 104 ? 8.177 15.198 -11.686 1.00 41.62 104 CYS A C 1
ATOM 835 O O . CYS A 1 104 ? 9.342 15.501 -11.930 1.00 41.62 104 CYS A O 1
ATOM 837 N N . ILE A 1 105 ? 7.713 13.959 -11.892 1.00 47.12 105 ILE A N 1
ATOM 838 C CA . ILE A 1 105 ? 8.511 12.877 -12.495 1.00 47.12 105 ILE A CA 1
ATOM 839 C C . ILE A 1 105 ? 8.424 12.951 -14.027 1.00 47.12 105 ILE A C 1
ATOM 841 O O . ILE A 1 105 ? 9.449 12.802 -14.693 1.00 47.12 105 ILE A O 1
ATOM 845 N N . ALA A 1 106 ? 7.242 13.253 -14.577 1.00 44.78 106 ALA A N 1
ATOM 846 C CA . ALA A 1 106 ? 7.025 13.412 -16.018 1.00 44.78 106 ALA A CA 1
ATOM 847 C C . ALA A 1 106 ? 7.803 14.602 -16.622 1.00 44.78 106 ALA A C 1
ATOM 849 O O . ALA A 1 106 ? 8.356 14.495 -17.717 1.00 44.78 106 ALA A O 1
ATOM 850 N N . ASP A 1 107 ? 7.946 15.709 -15.884 1.00 35.22 107 ASP A N 1
ATOM 851 C CA . ASP A 1 107 ? 8.745 16.863 -16.336 1.00 35.22 107 ASP A CA 1
ATOM 852 C C . ASP A 1 107 ? 10.255 16.557 -16.430 1.00 35.22 107 ASP A C 1
ATOM 854 O O . ASP A 1 107 ? 10.993 17.245 -17.138 1.00 35.22 107 ASP A O 1
ATOM 858 N N . VAL A 1 108 ? 10.739 15.507 -15.754 1.00 35.66 108 VAL A N 1
ATOM 859 C CA . VAL A 1 108 ? 12.153 15.092 -15.796 1.00 35.66 108 VAL A CA 1
ATOM 860 C C . VAL A 1 108 ? 12.432 14.135 -16.962 1.00 35.66 108 VAL A C 1
ATOM 862 O O . VAL A 1 108 ? 13.553 14.110 -17.471 1.00 35.66 108 VAL A O 1
ATOM 865 N N . THR A 1 109 ? 11.434 13.387 -17.440 1.00 33.97 109 THR A N 1
ATOM 866 C CA . THR A 1 109 ? 11.562 12.511 -18.620 1.00 33.97 109 THR A CA 1
ATOM 867 C C . THR A 1 109 ? 11.324 13.230 -19.951 1.00 33.97 109 THR A C 1
ATOM 869 O O . THR A 1 109 ? 11.674 12.684 -20.993 1.00 33.97 109 THR A O 1
ATOM 872 N N . ALA A 1 110 ? 10.837 14.475 -19.946 1.00 30.67 110 ALA A N 1
ATOM 873 C CA . ALA A 1 110 ? 10.634 15.291 -21.150 1.00 30.67 110 ALA A CA 1
ATOM 874 C C . ALA A 1 110 ? 11.918 15.935 -21.735 1.00 30.67 110 ALA A C 1
ATOM 876 O O . ALA A 1 110 ? 11.834 16.826 -22.581 1.00 30.67 110 ALA A O 1
ATOM 877 N N . TYR A 1 111 ? 13.116 15.489 -21.336 1.00 36.62 111 TYR A N 1
ATOM 878 C CA . TYR A 1 111 ? 14.385 15.871 -21.976 1.00 36.62 111 TYR A CA 1
ATOM 879 C C . TYR A 1 111 ? 14.891 14.789 -22.938 1.00 36.62 111 TYR A C 1
ATOM 881 O O . TYR A 1 111 ? 15.931 14.176 -22.716 1.00 36.62 111 TYR A O 1
ATOM 889 N N . SER A 1 112 ? 14.177 14.602 -24.043 1.00 36.84 112 SER A N 1
ATOM 890 C CA . SER A 1 112 ? 14.757 14.243 -25.344 1.00 36.84 112 SER A CA 1
ATOM 891 C C . SER A 1 112 ? 13.644 14.306 -26.382 1.00 36.84 112 SER A C 1
ATOM 893 O O . SER A 1 112 ? 12.927 13.328 -26.540 1.00 36.84 112 SER A O 1
ATOM 895 N N . ASP A 1 113 ? 13.431 15.486 -26.969 1.00 35.00 113 ASP A N 1
ATOM 896 C CA . ASP A 1 113 ? 12.948 15.693 -28.350 1.00 35.00 113 ASP A CA 1
ATOM 897 C C . ASP A 1 113 ? 12.294 17.073 -28.491 1.00 35.00 113 ASP A C 1
ATOM 899 O O . ASP A 1 113 ? 11.086 17.189 -28.667 1.00 35.00 113 ASP A O 1
ATOM 903 N N . VAL A 1 114 ? 13.096 18.144 -28.445 1.00 38.03 114 VAL A N 1
ATOM 904 C CA . VAL A 1 114 ? 12.747 19.392 -29.148 1.00 38.03 114 VAL A CA 1
ATOM 905 C C . VAL A 1 114 ? 14.022 20.082 -29.655 1.00 38.03 114 VAL A C 1
ATOM 907 O O . VAL A 1 114 ? 14.367 21.193 -29.260 1.00 38.03 114 VAL A O 1
ATOM 910 N N . GLU A 1 115 ? 14.729 19.433 -30.581 1.00 39.72 115 GLU A N 1
ATOM 911 C CA . GLU A 1 115 ? 15.199 20.202 -31.736 1.00 39.72 115 GLU A CA 1
ATOM 912 C C . GLU A 1 115 ? 13.962 20.490 -32.599 1.00 39.72 115 GLU A C 1
ATOM 914 O O . GLU A 1 115 ? 13.150 19.603 -32.845 1.00 39.72 115 GLU A O 1
ATOM 919 N N . ASN A 1 116 ? 13.831 21.740 -33.043 1.00 41.19 116 ASN A N 1
ATOM 920 C CA . ASN A 1 116 ? 12.701 22.342 -33.762 1.00 41.19 116 ASN A CA 1
ATOM 921 C C . ASN A 1 116 ? 11.543 22.853 -32.899 1.00 41.19 116 ASN A C 1
ATOM 923 O O . ASN A 1 116 ? 10.499 22.220 -32.769 1.00 41.19 116 ASN A O 1
ATOM 927 N N . LYS A 1 117 ? 11.645 24.129 -32.516 1.00 31.58 117 LYS A N 1
ATOM 928 C CA . LYS A 1 117 ? 10.572 25.079 -32.834 1.00 31.58 117 LYS A CA 1
ATOM 929 C C . LYS A 1 117 ? 11.144 26.465 -33.119 1.00 31.58 117 LYS A C 1
ATOM 931 O O . LYS A 1 117 ? 11.649 27.170 -32.256 1.00 31.58 117 LYS A O 1
ATOM 936 N N . SER A 1 118 ? 11.082 26.762 -34.408 1.00 32.00 118 SER A N 1
ATOM 937 C CA . SER A 1 118 ? 11.138 28.049 -35.083 1.00 32.00 118 SER A CA 1
ATOM 938 C C . SER A 1 118 ? 10.545 29.214 -34.289 1.00 32.00 118 SER A C 1
ATOM 940 O O . SER A 1 118 ? 9.466 29.112 -33.711 1.00 32.00 118 SER A O 1
ATOM 942 N N . ALA A 1 119 ? 11.256 30.337 -34.363 1.00 38.38 119 ALA A N 1
ATOM 943 C CA . ALA A 1 119 ? 10.832 31.651 -33.920 1.00 38.38 119 ALA A CA 1
ATOM 944 C C . ALA A 1 119 ? 9.517 32.096 -34.585 1.00 38.38 119 ALA A C 1
ATOM 946 O O . ALA A 1 119 ? 9.399 32.060 -35.809 1.00 38.38 119 ALA A O 1
ATOM 947 N N . SER A 1 120 ? 8.585 32.619 -33.791 1.00 30.78 120 SER A N 1
ATOM 948 C CA . SER A 1 120 ? 7.699 33.698 -34.230 1.00 30.78 120 SER A CA 1
ATOM 949 C C . SER A 1 120 ? 7.287 34.558 -33.039 1.00 30.78 120 SER A C 1
ATOM 951 O O . SER A 1 120 ? 7.107 34.065 -31.930 1.00 30.78 120 SER A O 1
ATOM 953 N N . SER A 1 121 ? 7.228 35.850 -33.317 1.00 32.22 121 SER A N 1
ATOM 954 C CA . SER A 1 121 ? 7.207 37.015 -32.443 1.00 32.22 121 SER A CA 1
ATOM 955 C C . SER A 1 121 ? 5.982 37.176 -31.543 1.00 32.22 121 SER A C 1
ATOM 957 O O . SER A 1 121 ? 4.913 36.641 -31.811 1.00 32.22 121 SER A O 1
ATOM 959 N N . ALA A 1 122 ? 6.221 37.983 -30.507 1.00 36.78 122 ALA A N 1
ATOM 960 C CA . ALA A 1 122 ? 5.291 38.622 -29.587 1.00 36.78 122 ALA A CA 1
ATOM 961 C C . ALA A 1 122 ? 4.010 39.168 -30.230 1.00 36.78 122 ALA A C 1
ATOM 963 O O . ALA A 1 122 ? 4.076 39.696 -31.334 1.00 36.78 122 ALA A O 1
ATOM 964 N N . ASP A 1 123 ? 2.923 39.113 -29.458 1.00 33.19 123 ASP A N 1
ATOM 965 C CA . ASP A 1 123 ? 2.070 40.269 -29.174 1.00 33.19 123 ASP A CA 1
ATOM 966 C C . ASP A 1 123 ? 1.490 40.110 -27.754 1.00 33.19 123 ASP A C 1
ATOM 968 O O . ASP A 1 123 ? 1.124 39.008 -27.332 1.00 33.19 123 ASP A O 1
ATOM 972 N N . GLU A 1 124 ? 1.527 41.203 -26.994 1.00 45.06 124 GLU A N 1
ATOM 973 C CA . GLU A 1 124 ? 0.984 41.341 -25.641 1.00 45.06 124 GLU A CA 1
ATOM 974 C C . GLU A 1 124 ? -0.521 41.675 -25.681 1.00 45.06 124 GLU A C 1
ATOM 976 O O . GLU A 1 124 ? -1.021 42.161 -26.691 1.00 45.06 124 GLU A O 1
ATOM 981 N N . GLU A 1 125 ? -1.174 41.482 -24.526 1.00 39.12 125 GLU A N 1
ATOM 982 C CA . GLU A 1 125 ? -2.510 41.973 -24.125 1.00 39.12 125 GLU A CA 1
ATOM 983 C C . GLU A 1 125 ? -3.728 41.080 -24.475 1.00 39.12 125 GLU A C 1
ATOM 985 O O . GLU A 1 125 ? -4.153 40.977 -25.617 1.00 39.12 125 GLU A O 1
ATOM 990 N N . ASP A 1 126 ? -4.304 40.403 -23.462 1.00 34.28 126 ASP A N 1
ATOM 991 C CA . ASP A 1 126 ? -5.638 40.774 -22.949 1.00 34.28 126 ASP A CA 1
ATOM 992 C C . ASP A 1 126 ? -6.108 39.955 -21.719 1.00 34.28 126 ASP A C 1
ATOM 994 O O . ASP A 1 126 ? -6.088 38.726 -21.661 1.00 34.28 126 ASP A O 1
ATOM 998 N N . GLU A 1 127 ? -6.502 40.747 -20.723 1.00 35.78 127 GLU A N 1
ATOM 999 C CA . GLU A 1 127 ? -7.434 40.614 -19.599 1.00 35.78 127 GLU A CA 1
ATOM 1000 C C . GLU A 1 127 ? -8.070 39.267 -19.165 1.00 35.78 127 GLU A C 1
ATOM 1002 O O . GLU A 1 127 ? -8.765 38.570 -19.893 1.00 35.78 127 GLU A O 1
ATOM 1007 N N . MET A 1 128 ? -7.940 39.029 -17.849 1.00 40.00 128 MET A N 1
ATOM 1008 C CA . MET A 1 128 ? -9.024 38.861 -16.857 1.00 40.00 128 MET A CA 1
ATOM 1009 C C . MET A 1 128 ? -10.183 37.867 -17.143 1.00 40.00 128 MET A C 1
ATOM 1011 O O . MET A 1 128 ? -10.937 37.985 -18.096 1.00 40.00 128 MET A O 1
ATOM 1015 N N . ASN A 1 129 ? -10.433 36.988 -16.157 1.00 35.50 129 ASN A N 1
ATOM 1016 C CA . ASN A 1 129 ? -11.532 36.006 -16.018 1.00 35.50 129 ASN A CA 1
ATOM 1017 C C . ASN A 1 129 ? -11.398 34.662 -16.757 1.00 35.50 129 ASN A C 1
ATOM 1019 O O . ASN A 1 129 ? -12.066 34.391 -17.752 1.00 35.50 129 ASN A O 1
ATOM 1023 N N . SER A 1 130 ? -10.678 33.724 -16.136 1.00 33.53 130 SER A N 1
ATOM 1024 C CA . SER A 1 130 ? -10.849 32.283 -16.389 1.00 33.53 130 SER A CA 1
ATOM 1025 C C . SER A 1 130 ? -10.951 31.449 -15.104 1.00 33.53 130 SER A C 1
ATOM 1027 O O . SER A 1 130 ? -10.575 30.282 -15.058 1.00 33.53 130 SER A O 1
ATOM 1029 N N . SER A 1 131 ? -11.528 32.008 -14.041 1.00 37.38 131 SER A N 1
ATOM 1030 C CA . SER A 1 131 ? -12.151 31.204 -12.987 1.00 37.38 131 SER A CA 1
ATOM 1031 C C . SER A 1 131 ? -13.506 30.687 -13.503 1.00 37.38 131 SER A C 1
ATOM 1033 O O . SER A 1 131 ? -14.331 31.468 -13.963 1.00 37.38 131 SER A O 1
ATOM 1035 N N . ASN A 1 132 ? -13.737 29.372 -13.407 1.00 41.12 132 ASN A N 1
ATOM 1036 C CA . ASN A 1 132 ? -14.992 28.643 -13.696 1.00 41.12 132 ASN A CA 1
ATOM 1037 C C . ASN A 1 132 ? -15.249 28.094 -15.109 1.00 41.12 132 ASN A C 1
ATOM 1039 O O . ASN A 1 132 ? -16.365 28.207 -15.615 1.00 41.12 132 ASN A O 1
ATOM 1043 N N . ARG A 1 133 ? -14.298 27.344 -15.684 1.00 34.34 133 ARG A N 1
ATOM 1044 C CA . ARG A 1 133 ? -14.636 26.227 -16.597 1.00 34.34 133 ARG A CA 1
ATOM 1045 C C . ARG A 1 133 ? -13.690 25.033 -16.420 1.00 34.34 133 ARG A C 1
ATOM 1047 O O . ARG A 1 133 ? -12.920 24.717 -17.319 1.00 34.34 133 ARG A O 1
ATOM 1054 N N . SER A 1 134 ? -13.764 24.318 -15.295 1.00 38.91 134 SER A N 1
ATOM 1055 C CA . SER A 1 134 ? -13.185 22.966 -15.183 1.00 38.91 134 SER A CA 1
ATOM 1056 C C . SER A 1 134 ? -14.097 21.936 -15.866 1.00 38.91 134 SER A C 1
ATOM 1058 O O . SER A 1 134 ? -14.596 20.995 -15.258 1.00 38.91 134 SER A O 1
ATOM 1060 N N . CYS A 1 135 ? -14.343 22.117 -17.165 1.00 35.94 135 CYS A N 1
ATOM 1061 C CA . CYS A 1 135 ? -14.921 21.059 -17.984 1.00 35.94 135 CYS A CA 1
ATOM 1062 C C . CYS A 1 135 ? -13.803 20.062 -18.306 1.00 35.94 135 CYS A C 1
ATOM 1064 O O . CYS A 1 135 ? -12.939 20.359 -19.126 1.00 35.94 135 CYS A O 1
ATOM 1066 N N . GLY A 1 136 ? -13.797 18.926 -17.602 1.00 45.09 136 GLY A N 1
ATOM 1067 C CA . GLY A 1 136 ? -13.131 17.685 -18.008 1.00 45.09 136 GLY A CA 1
ATOM 1068 C C . GLY A 1 136 ? -11.726 17.841 -18.587 1.00 45.09 136 GLY A C 1
ATOM 1069 O O . GLY A 1 136 ? -11.485 17.418 -19.715 1.00 45.09 136 GLY A O 1
ATOM 1070 N N . LYS A 1 137 ? -10.788 18.426 -17.831 1.00 47.59 137 LYS A N 1
ATOM 1071 C CA . LYS A 1 137 ? -9.371 18.323 -18.192 1.00 47.59 137 LYS A CA 1
ATOM 1072 C C . LYS A 1 137 ? -9.017 16.835 -18.144 1.00 47.59 137 LYS A C 1
ATOM 1074 O O . LYS A 1 137 ? -9.080 16.236 -17.073 1.00 47.59 137 LYS A O 1
ATOM 1079 N N . LEU A 1 138 ? -8.751 16.237 -19.307 1.00 55.12 138 LEU A N 1
ATOM 1080 C CA . LEU A 1 138 ? -8.324 14.845 -19.412 1.00 55.12 138 LEU A CA 1
ATOM 1081 C C . LEU A 1 138 ? -7.094 14.671 -18.520 1.00 55.12 138 LEU A C 1
ATOM 1083 O O . LEU A 1 138 ? -6.074 15.329 -18.728 1.00 55.12 138 LEU A O 1
ATOM 1087 N N . ASP A 1 139 ? -7.229 13.834 -17.497 1.00 63.47 139 ASP A N 1
ATOM 1088 C CA . ASP A 1 139 ? -6.127 13.465 -16.620 1.00 63.47 139 ASP A CA 1
ATOM 1089 C C . ASP A 1 139 ? -5.246 12.470 -17.379 1.00 63.47 139 ASP A C 1
ATOM 1091 O O . ASP A 1 139 ? -5.442 11.255 -17.315 1.00 63.47 139 ASP A O 1
ATOM 1095 N N . LEU A 1 140 ? -4.356 13.019 -18.210 1.00 58.75 140 LEU A N 1
ATOM 1096 C CA . LEU A 1 140 ? -3.480 12.251 -19.086 1.00 58.75 140 LEU A CA 1
ATOM 1097 C C . LEU A 1 140 ? -2.585 11.310 -18.272 1.00 58.75 140 LEU A C 1
ATOM 1099 O O . LEU A 1 140 ? -2.394 10.178 -18.684 1.00 58.75 140 LEU A O 1
ATOM 1103 N N . GLU A 1 141 ? -2.137 11.720 -17.087 1.00 62.28 141 GLU A N 1
ATOM 1104 C CA . GLU A 1 141 ? -1.340 10.881 -16.182 1.00 62.28 141 GLU A CA 1
ATOM 1105 C C . GLU A 1 141 ? -2.117 9.640 -15.744 1.00 62.28 141 GLU A C 1
ATOM 1107 O O . GLU A 1 141 ? -1.631 8.512 -15.836 1.00 62.28 141 GLU A O 1
ATOM 1112 N N . ARG A 1 142 ? -3.382 9.823 -15.351 1.00 60.25 142 ARG A N 1
ATOM 1113 C CA . ARG A 1 142 ? -4.270 8.696 -15.052 1.00 60.25 142 ARG A CA 1
ATOM 1114 C C . ARG A 1 142 ? -4.519 7.825 -16.285 1.00 60.25 142 ARG A C 1
ATOM 1116 O O . ARG A 1 142 ? -4.593 6.609 -16.146 1.00 60.25 142 ARG A O 1
ATOM 1123 N N . ALA A 1 143 ? -4.639 8.423 -17.469 1.00 55.72 143 ALA A N 1
ATOM 1124 C CA . ALA A 1 143 ? -4.822 7.694 -18.725 1.00 55.72 143 ALA A CA 1
ATOM 1125 C C . ALA A 1 143 ? -3.561 6.931 -19.177 1.00 55.72 143 ALA A C 1
ATOM 1127 O O . ALA A 1 143 ? -3.686 5.924 -19.868 1.00 55.72 143 ALA A O 1
ATOM 1128 N N . LEU A 1 144 ? -2.371 7.387 -18.774 1.00 60.31 144 LEU A N 1
ATOM 1129 C CA . LEU A 1 144 ? -1.070 6.781 -19.071 1.00 60.31 144 LEU A CA 1
ATOM 1130 C C . LEU A 1 144 ? -0.616 5.761 -18.010 1.00 60.31 144 LEU A C 1
ATOM 1132 O O . LEU A 1 144 ? 0.502 5.260 -18.079 1.00 60.31 144 LEU A O 1
ATOM 1136 N N . GLY A 1 145 ? -1.469 5.428 -17.036 1.00 60.94 145 GLY A N 1
ATOM 1137 C CA . GLY A 1 145 ? -1.156 4.424 -16.016 1.00 60.94 145 GLY A CA 1
ATOM 1138 C C . GLY A 1 145 ? -0.369 4.960 -14.816 1.00 60.94 145 GLY A C 1
ATOM 1139 O O . GLY A 1 145 ? 0.195 4.180 -14.051 1.00 60.94 145 GLY A O 1
ATOM 1140 N N . GLY A 1 146 ? -0.376 6.276 -14.587 1.00 69.69 146 GLY A N 1
ATOM 1141 C CA . GLY A 1 146 ? 0.175 6.881 -13.373 1.00 69.69 146 GLY A CA 1
ATOM 1142 C C . GLY A 1 146 ? -0.570 6.469 -12.097 1.00 69.69 146 GLY A C 1
ATOM 1143 O O . GLY A 1 146 ? -0.079 6.668 -10.998 1.00 69.69 146 GLY A O 1
ATOM 1144 N N . SER A 1 147 ? -1.744 5.839 -12.164 1.00 82.06 147 SER A N 1
ATOM 1145 C CA . SER A 1 147 ? -2.441 5.439 -10.932 1.00 82.06 147 SER A CA 1
ATOM 1146 C C . SER A 1 147 ? -1.669 4.359 -10.169 1.00 82.06 147 SER A C 1
ATOM 1148 O O . SER A 1 147 ? -1.265 3.350 -10.741 1.00 82.06 147 SER A O 1
ATOM 1150 N N . CYS A 1 148 ? -1.478 4.543 -8.861 1.00 89.06 148 CYS A N 1
ATOM 1151 C CA . CYS A 1 148 ? -0.886 3.510 -8.014 1.00 89.06 148 CYS A CA 1
ATOM 1152 C C . CYS A 1 148 ? -1.897 2.379 -7.783 1.00 89.06 148 CYS A C 1
ATOM 1154 O O . CYS A 1 148 ? -3.043 2.657 -7.439 1.00 89.06 148 CYS A O 1
ATOM 1156 N N . VAL A 1 149 ? -1.470 1.121 -7.919 1.00 91.31 149 VAL A N 1
ATOM 1157 C CA . VAL A 1 149 ? -2.325 -0.077 -7.792 1.00 91.31 149 VAL A CA 1
ATOM 1158 C C . VAL A 1 149 ? -2.090 -0.882 -6.526 1.00 91.31 149 VAL A C 1
ATOM 1160 O O . VAL A 1 149 ? -3.024 -1.473 -5.990 1.00 91.31 149 VAL A O 1
ATOM 1163 N N . ASP A 1 150 ? -0.853 -0.923 -6.036 1.00 94.94 150 ASP A N 1
ATOM 1164 C CA . ASP A 1 150 ? -0.487 -1.684 -4.844 1.00 94.94 150 ASP A CA 1
ATOM 1165 C C . ASP A 1 150 ? 0.706 -1.030 -4.144 1.00 94.94 150 ASP A C 1
ATOM 1167 O O . ASP A 1 150 ? 1.441 -0.226 -4.727 1.00 94.94 150 ASP A O 1
ATOM 1171 N N . PHE A 1 151 ? 0.902 -1.382 -2.878 1.00 95.94 151 PHE A N 1
ATOM 1172 C CA . PHE A 1 151 ? 2.076 -0.989 -2.115 1.00 95.94 151 PHE A CA 1
ATOM 1173 C C . PHE A 1 151 ? 2.495 -2.070 -1.120 1.00 95.94 151 PHE A C 1
ATOM 1175 O O . PHE A 1 151 ? 1.678 -2.876 -0.649 1.00 95.94 151 PHE A O 1
ATOM 1182 N N . ASP A 1 152 ? 3.771 -2.028 -0.740 1.00 95.50 152 ASP A N 1
ATOM 1183 C CA . ASP A 1 152 ? 4.281 -2.790 0.396 1.00 95.50 152 ASP A CA 1
ATOM 1184 C C . ASP A 1 152 ? 5.456 -2.090 1.099 1.00 95.50 152 ASP A C 1
ATOM 1186 O O . ASP A 1 152 ? 6.058 -1.144 0.582 1.00 95.50 152 ASP A O 1
ATOM 1190 N N . PHE A 1 153 ? 5.774 -2.545 2.310 1.00 92.50 153 PHE A N 1
ATOM 1191 C CA . PHE A 1 153 ? 6.825 -1.963 3.141 1.00 92.50 153 PHE A CA 1
ATOM 1192 C C . PHE A 1 153 ? 8.203 -2.569 2.853 1.00 92.50 153 PHE A C 1
ATOM 1194 O O . PHE A 1 153 ? 8.401 -3.788 2.884 1.00 92.50 153 PHE A O 1
ATOM 1201 N N . GLY A 1 154 ? 9.177 -1.691 2.647 1.00 88.94 154 GLY A N 1
ATOM 1202 C CA . GLY A 1 154 ? 10.598 -1.997 2.542 1.00 88.94 154 GLY A CA 1
ATOM 1203 C C . GLY A 1 154 ? 11.369 -1.805 3.846 1.00 88.94 154 GLY A C 1
ATOM 1204 O O . GLY A 1 154 ? 10.796 -1.620 4.923 1.00 88.94 154 GLY A O 1
ATOM 1205 N N . THR A 1 155 ? 12.697 -1.810 3.723 1.00 82.31 155 THR A N 1
ATOM 1206 C CA . THR A 1 155 ? 13.627 -1.633 4.842 1.00 82.31 155 THR A CA 1
ATOM 1207 C C . THR A 1 155 ? 13.429 -0.298 5.559 1.00 82.31 155 THR A C 1
ATOM 1209 O O . THR A 1 155 ? 13.237 0.751 4.938 1.00 82.31 155 THR A O 1
ATOM 1212 N N . ALA A 1 156 ? 13.490 -0.338 6.895 1.00 74.19 156 ALA A N 1
ATOM 1213 C CA . ALA A 1 156 ? 13.517 0.850 7.741 1.00 74.19 156 ALA A CA 1
ATOM 1214 C C . ALA A 1 156 ? 14.694 1.763 7.366 1.00 74.19 156 ALA A C 1
ATOM 1216 O O . ALA A 1 156 ? 15.838 1.317 7.288 1.00 74.19 156 ALA A O 1
ATOM 1217 N N . VAL A 1 157 ? 14.425 3.049 7.148 1.00 65.44 157 VAL A N 1
ATOM 1218 C CA . VAL A 1 157 ? 15.444 4.007 6.706 1.00 65.44 157 VAL A CA 1
ATOM 1219 C C . VAL A 1 157 ? 15.941 4.796 7.912 1.00 65.44 157 VAL A C 1
ATOM 1221 O O . VAL A 1 157 ? 15.224 5.622 8.469 1.00 65.44 157 VAL A O 1
ATOM 1224 N N . LEU A 1 158 ? 17.198 4.578 8.304 1.00 57.44 158 LEU A N 1
ATOM 1225 C CA . LEU A 1 158 ? 17.865 5.449 9.271 1.00 57.44 158 LEU A CA 1
ATOM 1226 C C . LEU A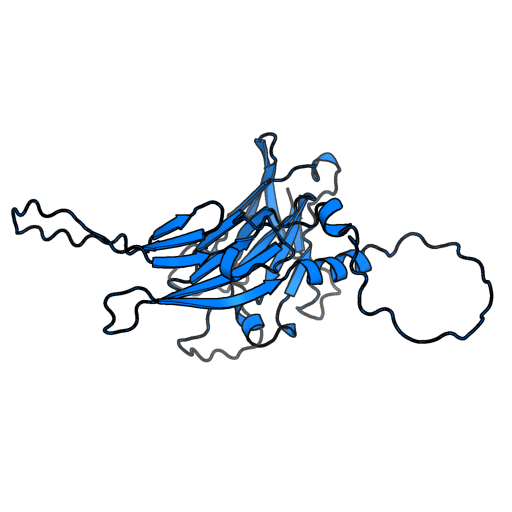 1 158 ? 18.347 6.722 8.573 1.00 57.44 158 LEU A C 1
ATOM 1228 O O . LEU A 1 158 ? 19.086 6.658 7.588 1.00 57.44 158 LEU A O 1
ATOM 1232 N N . ARG A 1 159 ? 17.983 7.891 9.112 1.00 50.88 159 ARG A N 1
ATOM 1233 C CA . ARG A 1 159 ? 18.576 9.160 8.677 1.00 50.88 159 ARG A CA 1
ATOM 1234 C C . ARG A 1 159 ? 20.023 9.263 9.179 1.00 50.88 159 ARG A C 1
ATOM 1236 O O . ARG A 1 159 ? 20.244 9.232 10.389 1.00 50.88 159 ARG A O 1
ATOM 1243 N N . PRO A 1 160 ? 21.019 9.446 8.294 1.00 39.84 160 PRO A N 1
ATOM 1244 C CA . PRO A 1 160 ? 22.372 9.783 8.717 1.00 39.84 160 PRO A CA 1
ATOM 1245 C C . PRO A 1 160 ? 22.376 11.224 9.243 1.00 39.84 160 PRO A C 1
ATOM 1247 O O . PRO A 1 160 ? 22.138 12.153 8.475 1.00 39.84 160 PRO A O 1
ATOM 1250 N N . GLY A 1 161 ? 22.629 11.428 10.539 1.00 42.16 161 GLY A N 1
ATOM 1251 C CA . GLY A 1 161 ? 22.887 12.767 11.093 1.00 42.16 161 GLY A CA 1
ATOM 1252 C C . GLY A 1 161 ? 22.169 13.119 12.394 1.00 42.16 161 GLY A C 1
ATOM 1253 O O . GLY A 1 161 ? 22.576 14.067 13.065 1.00 42.16 161 GLY A O 1
ATOM 1254 N N . THR A 1 162 ? 21.167 12.355 12.827 1.00 39.38 162 THR A N 1
ATOM 1255 C CA . THR A 1 162 ? 20.648 12.486 14.192 1.00 39.38 162 THR A CA 1
ATOM 1256 C C . THR A 1 162 ? 21.634 11.818 15.142 1.00 39.38 162 THR A C 1
ATOM 1258 O O . THR A 1 162 ? 21.746 10.595 15.199 1.00 39.38 162 THR A O 1
ATOM 1261 N N . ARG A 1 163 ? 22.400 12.634 15.884 1.00 38.12 163 ARG A N 1
ATOM 1262 C CA . ARG A 1 163 ? 23.128 12.168 17.073 1.00 38.12 163 ARG A CA 1
ATOM 1263 C C . ARG A 1 163 ? 22.166 11.309 17.883 1.00 38.12 163 ARG A C 1
ATOM 1265 O O . ARG A 1 163 ? 21.105 11.798 18.258 1.00 38.12 163 ARG A O 1
ATOM 1272 N N . TRP A 1 164 ? 22.563 10.065 18.126 1.00 40.41 164 TRP A N 1
ATOM 1273 C CA . TRP A 1 164 ? 21.879 9.088 18.960 1.00 40.41 164 TRP A CA 1
ATOM 1274 C C . TRP A 1 164 ? 21.524 9.695 20.319 1.00 40.41 164 TRP A C 1
ATOM 1276 O O . TRP A 1 164 ? 22.284 9.623 21.282 1.00 40.41 164 TRP A O 1
ATOM 1286 N N . ARG A 1 165 ? 20.360 10.326 20.400 1.00 35.16 165 ARG A N 1
ATOM 1287 C CA . ARG A 1 165 ? 19.619 10.446 21.639 1.00 35.16 165 ARG A CA 1
ATOM 1288 C C . ARG A 1 165 ? 18.518 9.427 21.499 1.00 35.16 165 ARG A C 1
ATOM 1290 O O . ARG A 1 165 ? 17.666 9.538 20.626 1.00 35.16 165 ARG A O 1
ATOM 1297 N N . LEU A 1 166 ? 18.639 8.390 22.315 1.00 40.38 166 LEU A N 1
ATOM 1298 C CA . LEU A 1 166 ? 17.647 7.358 22.547 1.00 40.38 166 LEU A CA 1
ATOM 1299 C C . LEU A 1 166 ? 16.406 8.014 23.183 1.00 40.38 166 LEU A C 1
ATOM 1301 O O . LEU A 1 166 ? 16.098 7.792 24.349 1.00 40.38 166 LEU A O 1
ATOM 1305 N N . GLU A 1 167 ? 15.746 8.911 22.457 1.00 35.69 167 GLU A N 1
ATOM 1306 C CA . GLU A 1 167 ? 14.421 9.379 22.821 1.00 35.69 167 GLU A CA 1
ATOM 1307 C C . GLU A 1 167 ? 13.451 8.269 22.436 1.00 35.69 167 GLU A C 1
ATOM 1309 O O . GLU A 1 167 ? 13.466 7.762 21.314 1.00 35.69 167 GLU A O 1
ATOM 1314 N N . LYS A 1 168 ? 12.653 7.844 23.415 1.00 40.59 168 LYS A N 1
ATOM 1315 C CA . LYS A 1 168 ? 11.778 6.667 23.361 1.00 40.59 168 LYS A CA 1
ATOM 1316 C C . LYS A 1 168 ? 10.701 6.708 22.262 1.00 40.59 168 LYS A C 1
ATOM 1318 O O . LYS A 1 168 ? 10.038 5.695 22.078 1.00 40.59 168 LYS A O 1
ATOM 1323 N N . ASP A 1 169 ? 10.579 7.810 21.523 1.00 43.31 169 ASP A N 1
ATOM 1324 C CA . ASP A 1 169 ? 9.454 8.100 20.629 1.00 43.31 169 ASP A CA 1
ATOM 1325 C C . ASP A 1 169 ? 9.851 8.443 19.180 1.00 43.31 169 ASP A C 1
ATOM 1327 O O . ASP A 1 169 ? 9.027 8.961 18.428 1.00 43.31 169 ASP A O 1
ATOM 1331 N N . GLN A 1 170 ? 11.082 8.157 18.729 1.00 52.75 170 GLN A N 1
ATOM 1332 C CA . GLN A 1 170 ? 11.375 8.289 17.293 1.00 52.75 170 GLN A CA 1
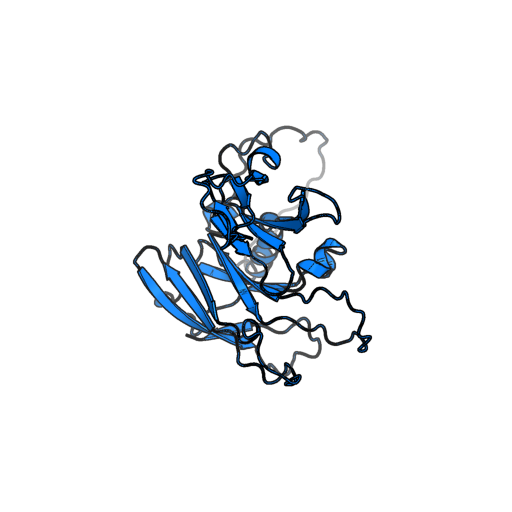ATOM 1333 C C . GLN A 1 170 ? 10.679 7.164 16.511 1.00 52.75 170 GLN A C 1
ATOM 1335 O O . GLN A 1 170 ? 11.158 6.030 16.458 1.00 52.75 170 GLN A O 1
ATOM 1340 N N . GLU A 1 171 ? 9.523 7.487 15.921 1.00 58.31 171 GLU A N 1
ATOM 1341 C CA . GLU A 1 171 ? 8.803 6.622 14.988 1.00 58.31 171 GLU A CA 1
ATOM 1342 C C . GLU A 1 171 ? 9.745 6.274 13.816 1.00 58.31 171 GLU A C 1
ATOM 1344 O O . GLU A 1 171 ? 10.134 7.131 13.022 1.00 58.31 171 GLU A O 1
ATOM 1349 N N . LEU A 1 172 ? 10.184 5.011 13.746 1.00 65.38 172 LEU A N 1
ATOM 1350 C CA . LEU A 1 172 ? 11.102 4.547 12.706 1.00 65.38 172 LEU A CA 1
ATOM 1351 C C . LEU A 1 172 ? 10.384 4.512 11.355 1.00 65.38 172 LEU A C 1
ATOM 1353 O O . LEU A 1 172 ? 9.504 3.677 11.129 1.00 65.38 172 LEU A O 1
ATOM 1357 N N . ASP A 1 173 ? 10.807 5.399 10.459 1.00 73.75 173 ASP A N 1
ATOM 1358 C CA . ASP A 1 173 ? 10.293 5.483 9.098 1.00 73.75 173 ASP A CA 1
ATOM 1359 C C . ASP A 1 173 ? 10.670 4.225 8.303 1.00 73.75 173 ASP A C 1
ATOM 1361 O O . ASP A 1 173 ? 11.828 3.787 8.290 1.00 73.75 173 ASP A O 1
ATOM 1365 N N . CYS A 1 174 ? 9.680 3.620 7.655 1.00 82.31 174 CYS A N 1
ATOM 1366 C CA . CYS A 1 174 ? 9.887 2.498 6.748 1.00 82.31 174 CYS A CA 1
ATOM 1367 C C . CYS A 1 174 ? 9.791 2.997 5.318 1.00 82.31 174 CYS A C 1
ATOM 1369 O O . CYS A 1 174 ? 8.954 3.837 4.998 1.00 82.31 174 CYS A O 1
ATOM 1371 N N . CYS A 1 175 ? 10.637 2.455 4.449 1.00 86.88 175 CYS A N 1
ATOM 1372 C CA . CYS A 1 175 ? 10.470 2.681 3.029 1.00 86.88 175 CYS A CA 1
ATOM 1373 C C . CYS A 1 175 ? 9.115 2.119 2.569 1.00 86.88 175 CYS A C 1
ATOM 1375 O O . CYS A 1 175 ? 8.715 1.036 2.999 1.00 86.88 175 CYS A O 1
ATOM 1377 N N . LEU A 1 176 ? 8.431 2.830 1.681 1.00 91.94 176 LEU A N 1
ATOM 1378 C CA . LEU A 1 176 ? 7.251 2.341 0.977 1.00 91.94 176 LEU A CA 1
ATOM 1379 C C . LEU A 1 176 ? 7.617 2.107 -0.483 1.00 91.94 176 LEU A C 1
ATOM 1381 O O . LEU A 1 176 ? 8.182 2.990 -1.124 1.00 91.94 176 LEU A O 1
ATOM 1385 N N . TYR A 1 177 ? 7.297 0.930 -1.003 1.00 93.62 177 TYR A N 1
ATOM 1386 C CA . TYR A 1 177 ? 7.331 0.668 -2.434 1.00 93.62 177 TYR A CA 1
ATOM 1387 C C . TYR A 1 177 ? 5.904 0.740 -2.965 1.00 93.62 177 TYR A C 1
ATOM 1389 O O . TYR A 1 177 ? 5.009 0.117 -2.396 1.00 93.62 177 TYR A O 1
ATOM 1397 N N . LEU A 1 178 ? 5.700 1.507 -4.027 1.00 93.25 178 LEU A N 1
ATOM 1398 C CA . LEU A 1 178 ? 4.429 1.673 -4.724 1.00 93.25 178 LEU A CA 1
ATOM 1399 C C . LEU A 1 178 ? 4.574 1.147 -6.139 1.00 93.25 178 LEU A C 1
ATOM 1401 O O . LEU A 1 178 ? 5.580 1.410 -6.789 1.00 93.25 178 LEU A O 1
ATOM 1405 N N . LEU A 1 179 ? 3.555 0.448 -6.610 1.00 91.81 179 LEU A N 1
ATOM 1406 C CA . LEU A 1 179 ? 3.446 -0.019 -7.983 1.00 91.81 179 LEU A CA 1
ATOM 1407 C C . LEU A 1 179 ? 2.402 0.827 -8.709 1.00 91.81 179 LEU A C 1
ATOM 1409 O O . LEU A 1 179 ? 1.296 0.994 -8.191 1.00 91.81 179 LEU A O 1
ATOM 1413 N N . CYS A 1 180 ? 2.742 1.344 -9.883 1.00 87.38 180 CYS A N 1
ATOM 1414 C CA . CYS A 1 180 ? 1.819 2.053 -10.769 1.00 87.38 180 CYS A CA 1
ATOM 1415 C C . CYS A 1 180 ? 1.246 1.106 -11.834 1.00 87.38 180 CYS A C 1
ATOM 1417 O O . CYS A 1 180 ? 1.857 0.081 -12.141 1.00 87.38 180 CYS A O 1
ATOM 1419 N N . GLU A 1 181 ? 0.085 1.442 -12.405 1.00 80.50 181 GLU A N 1
ATOM 1420 C CA . GLU A 1 181 ? -0.525 0.693 -13.523 1.00 80.50 181 GLU A CA 1
ATOM 1421 C C . GLU A 1 181 ? 0.418 0.594 -14.731 1.00 80.50 181 GLU A C 1
ATOM 1423 O O . GLU A 1 181 ? 0.414 -0.425 -15.419 1.00 80.50 181 GLU A O 1
ATOM 1428 N N . SER A 1 182 ? 1.266 1.609 -14.941 1.00 77.44 182 SER A N 1
ATOM 1429 C CA . SER A 1 182 ? 2.325 1.631 -15.961 1.00 77.44 182 SER A CA 1
ATOM 1430 C C . SER A 1 182 ? 3.409 0.561 -15.765 1.00 77.44 182 SER A C 1
ATOM 1432 O O . SER A 1 182 ? 4.223 0.337 -16.656 1.00 77.44 182 SER A O 1
ATOM 1434 N N . GLY A 1 183 ? 3.462 -0.081 -14.594 1.00 79.69 183 GLY A N 1
ATOM 1435 C CA . GLY A 1 183 ? 4.551 -0.971 -14.193 1.00 79.69 183 GLY A CA 1
ATOM 1436 C C . GLY A 1 183 ? 5.719 -0.264 -13.508 1.00 79.69 183 GLY A C 1
ATOM 1437 O O . GLY A 1 183 ? 6.638 -0.935 -13.035 1.00 79.69 183 GLY A O 1
ATOM 1438 N N . ASP A 1 184 ? 5.679 1.066 -13.389 1.00 83.38 184 ASP A N 1
ATOM 1439 C CA . ASP A 1 184 ? 6.685 1.807 -12.634 1.00 83.38 184 ASP A CA 1
ATOM 1440 C C . ASP A 1 184 ? 6.606 1.484 -11.143 1.00 83.38 184 ASP A C 1
ATOM 1442 O O . ASP A 1 184 ? 5.529 1.451 -10.537 1.00 83.38 184 ASP A O 1
ATOM 1446 N N . VAL A 1 185 ? 7.776 1.307 -10.529 1.00 89.56 185 VAL A N 1
ATOM 1447 C CA . VAL A 1 185 ? 7.891 1.125 -9.084 1.00 89.56 185 VAL A CA 1
ATOM 1448 C C . VAL A 1 185 ? 8.479 2.386 -8.468 1.00 89.56 185 VAL A C 1
ATOM 1450 O O . VAL A 1 185 ? 9.602 2.778 -8.779 1.00 89.56 185 VAL A O 1
ATOM 1453 N N . LEU A 1 186 ? 7.744 3.017 -7.558 1.00 89.06 186 LEU A N 1
ATOM 1454 C CA . LEU A 1 186 ? 8.204 4.178 -6.803 1.00 89.06 186 LEU A CA 1
ATOM 1455 C C . LEU A 1 186 ? 8.654 3.755 -5.409 1.00 89.06 186 LEU A C 1
ATOM 1457 O O . LEU A 1 186 ? 8.024 2.936 -4.743 1.00 89.06 186 LEU A O 1
ATOM 1461 N N . ARG A 1 187 ? 9.737 4.359 -4.942 1.00 89.25 187 ARG A N 1
ATOM 1462 C CA . ARG A 1 187 ? 10.290 4.206 -3.604 1.00 89.25 187 ARG A CA 1
ATOM 1463 C C . ARG A 1 187 ? 10.089 5.500 -2.830 1.00 89.25 187 ARG A C 1
ATOM 1465 O O . ARG A 1 187 ? 10.651 6.532 -3.189 1.00 89.25 187 ARG A O 1
ATOM 1472 N N . LEU A 1 188 ? 9.324 5.431 -1.751 1.00 87.75 188 LEU A N 1
ATOM 1473 C CA . LEU A 1 188 ? 9.033 6.543 -0.855 1.00 87.75 188 LEU A CA 1
ATOM 1474 C C . LEU A 1 188 ? 9.787 6.355 0.455 1.00 87.75 188 LEU A C 1
ATOM 1476 O O . LEU A 1 188 ? 9.831 5.270 1.031 1.00 87.75 188 LEU A O 1
ATOM 1480 N N . SER A 1 189 ? 10.403 7.421 0.940 1.00 84.69 189 SER A N 1
ATOM 1481 C CA . SER A 1 189 ? 11.101 7.447 2.225 1.00 84.69 189 SER A CA 1
ATOM 1482 C C . SER A 1 189 ? 10.822 8.764 2.933 1.00 84.69 189 SER A C 1
ATOM 1484 O O . SER A 1 189 ? 10.729 9.804 2.286 1.00 84.69 189 SER A O 1
ATOM 1486 N N . GLY A 1 190 ? 10.740 8.743 4.263 1.00 78.44 190 GLY A N 1
ATOM 1487 C CA . GLY A 1 190 ? 10.457 9.959 5.027 1.00 78.44 190 GLY A CA 1
ATOM 1488 C C . GLY A 1 190 ? 8.963 10.241 5.203 1.00 78.44 190 GLY A C 1
ATOM 1489 O O . GLY A 1 190 ? 8.615 11.381 5.494 1.00 78.44 190 GLY A O 1
ATOM 1490 N N . CYS A 1 191 ? 8.076 9.258 5.009 1.00 80.94 191 CYS A N 1
ATOM 1491 C CA . CYS A 1 191 ? 6.628 9.468 5.029 1.00 80.94 191 CYS A CA 1
ATOM 1492 C C . CYS A 1 191 ? 6.131 9.954 6.394 1.00 80.94 191 CYS A C 1
ATOM 1494 O O . CYS A 1 191 ? 5.403 10.942 6.456 1.00 80.94 191 CYS A O 1
ATOM 1496 N N . LEU A 1 192 ? 6.573 9.334 7.491 1.00 79.62 192 LEU A N 1
ATOM 1497 C CA . LEU A 1 192 ? 6.180 9.766 8.840 1.00 79.62 192 LEU A CA 1
ATOM 1498 C C . LEU A 1 192 ? 6.790 11.125 9.189 1.00 79.62 192 LEU A C 1
ATOM 1500 O O . LEU A 1 192 ? 6.126 11.986 9.760 1.00 79.62 192 LEU A O 1
ATOM 1504 N N . SER A 1 193 ? 8.041 11.352 8.782 1.00 70.56 193 SER A N 1
ATOM 1505 C CA . SER A 1 193 ? 8.694 12.655 8.965 1.00 70.56 193 SER A CA 1
ATOM 1506 C C . SER A 1 193 ? 8.002 13.771 8.170 1.00 70.56 193 SER A C 1
ATOM 1508 O O . SER A 1 193 ? 7.966 14.923 8.610 1.00 70.56 193 SER A O 1
ATOM 1510 N N . SER A 1 194 ? 7.440 13.431 7.007 1.00 65.56 194 SER A N 1
ATOM 1511 C CA . SER A 1 194 ? 6.793 14.384 6.108 1.00 65.56 194 SER A CA 1
ATOM 1512 C C . SER A 1 194 ? 5.477 14.932 6.634 1.00 65.56 194 SER A C 1
ATOM 1514 O O . SER A 1 194 ? 5.102 16.038 6.250 1.00 65.56 194 SER A O 1
ATOM 1516 N N . ALA A 1 195 ? 4.852 14.240 7.593 1.00 66.50 195 ALA A N 1
ATOM 1517 C CA . ALA A 1 195 ? 3.646 14.693 8.280 1.00 66.50 195 ALA A CA 1
ATOM 1518 C C . ALA A 1 195 ? 3.779 16.117 8.848 1.00 66.50 195 ALA A C 1
ATOM 1520 O O . ALA A 1 195 ? 2.800 16.856 8.914 1.00 66.50 195 ALA A O 1
ATOM 1521 N N . HIS A 1 196 ? 4.997 16.505 9.240 1.00 63.62 196 HIS A N 1
ATOM 1522 C CA . HIS A 1 196 ? 5.299 17.827 9.787 1.00 63.62 196 HIS A CA 1
ATOM 1523 C C . HIS A 1 196 ? 6.079 18.728 8.819 1.00 63.62 196 HIS A C 1
ATOM 1525 O O . HIS A 1 196 ? 6.178 19.930 9.055 1.00 63.62 196 HIS A O 1
ATOM 1531 N N . ASN A 1 197 ? 6.656 18.169 7.750 1.00 65.31 197 ASN A N 1
ATOM 1532 C CA . ASN A 1 197 ? 7.435 18.916 6.767 1.00 65.31 197 ASN A CA 1
ATOM 1533 C C . ASN A 1 197 ? 7.507 18.161 5.429 1.00 65.31 197 ASN A C 1
ATOM 1535 O O . ASN A 1 197 ? 8.302 17.226 5.278 1.00 65.31 197 ASN A O 1
ATOM 1539 N N . SER A 1 198 ? 6.737 18.609 4.438 1.00 65.12 198 SER A N 1
ATOM 1540 C CA . SER A 1 198 ? 6.648 17.983 3.111 1.00 65.12 198 SER A CA 1
ATOM 1541 C C . SER A 1 198 ? 7.993 17.881 2.382 1.00 65.12 198 SER A C 1
ATOM 1543 O O . SER A 1 198 ? 8.219 16.907 1.672 1.00 65.12 198 SER A O 1
ATOM 1545 N N . SER A 1 199 ? 8.935 18.803 2.627 1.00 63.75 199 SER A N 1
ATOM 1546 C CA . SER A 1 199 ? 10.287 18.767 2.029 1.00 63.75 199 SER A CA 1
ATOM 1547 C C . SER A 1 199 ? 11.139 17.566 2.465 1.00 63.75 199 SER A C 1
ATOM 1549 O O . SER A 1 199 ? 12.222 17.329 1.934 1.00 63.75 199 SER A O 1
ATOM 1551 N N . SER A 1 200 ? 10.671 16.816 3.463 1.00 70.19 200 SER A N 1
ATOM 1552 C CA . SER A 1 200 ? 11.378 15.675 4.031 1.00 70.19 200 SER A CA 1
ATOM 1553 C C . SER A 1 200 ? 10.989 14.331 3.396 1.00 70.19 200 SER A C 1
ATOM 1555 O O . SER A 1 200 ? 11.650 13.331 3.699 1.00 70.19 200 SER A O 1
ATOM 1557 N N . LEU A 1 201 ? 9.967 14.320 2.526 1.00 78.38 201 LEU A N 1
ATOM 1558 C CA . LEU A 1 201 ? 9.562 13.176 1.710 1.00 78.38 201 LEU A CA 1
ATOM 1559 C C . LEU A 1 201 ? 10.515 13.027 0.516 1.00 78.38 201 LEU A C 1
ATOM 1561 O O . LEU A 1 201 ? 10.730 13.971 -0.239 1.00 78.38 201 LEU A O 1
ATOM 1565 N N . ASN A 1 202 ? 11.074 11.835 0.339 1.00 80.31 202 ASN A N 1
ATOM 1566 C CA . ASN A 1 202 ? 11.912 11.489 -0.803 1.00 80.31 202 ASN A CA 1
ATOM 1567 C C . ASN A 1 202 ? 11.194 10.438 -1.650 1.00 80.31 202 ASN A C 1
ATOM 1569 O O . ASN A 1 202 ? 10.823 9.386 -1.127 1.00 80.31 202 ASN A O 1
ATOM 1573 N N . ILE A 1 203 ? 11.018 10.732 -2.936 1.00 82.75 203 ILE A N 1
ATOM 1574 C CA . ILE A 1 203 ? 10.356 9.873 -3.919 1.00 82.75 203 ILE A CA 1
ATOM 1575 C C . ILE A 1 203 ? 11.373 9.547 -5.007 1.00 82.75 203 ILE A C 1
ATOM 1577 O O . ILE A 1 203 ? 12.010 10.445 -5.556 1.00 82.75 203 ILE A O 1
ATOM 1581 N N . GLN A 1 204 ? 11.542 8.263 -5.307 1.00 84.56 204 GLN A N 1
ATOM 1582 C CA . GLN A 1 204 ? 12.502 7.791 -6.301 1.00 84.56 204 GLN A CA 1
ATOM 1583 C C . GLN A 1 204 ? 11.861 6.732 -7.191 1.00 84.56 204 GLN A C 1
ATOM 1585 O O . GLN A 1 204 ? 11.339 5.745 -6.682 1.00 84.56 204 GLN A O 1
ATOM 1590 N N . THR A 1 205 ? 11.947 6.892 -8.507 1.00 85.94 205 THR A N 1
ATOM 1591 C CA . THR A 1 205 ? 11.560 5.836 -9.450 1.00 85.94 205 THR A CA 1
ATOM 1592 C C . THR A 1 205 ? 12.631 4.749 -9.481 1.00 85.94 205 THR A C 1
ATOM 1594 O O . THR A 1 205 ? 13.826 5.038 -9.570 1.00 85.94 205 THR A O 1
ATOM 1597 N N . LEU A 1 206 ? 12.208 3.491 -9.377 1.00 87.19 206 LEU A N 1
ATOM 1598 C CA . LEU A 1 206 ? 13.060 2.315 -9.460 1.00 87.19 206 LEU A CA 1
ATOM 1599 C C . LEU A 1 206 ? 12.962 1.708 -10.854 1.00 87.19 206 LEU A C 1
ATOM 1601 O O . LEU A 1 206 ? 11.944 1.130 -11.223 1.00 87.19 206 LEU A O 1
ATOM 1605 N N . HIS A 1 207 ? 14.056 1.779 -11.603 1.00 83.00 207 HIS A N 1
ATOM 1606 C CA . HIS A 1 207 ? 14.131 1.134 -12.908 1.00 83.00 207 HIS A CA 1
ATOM 1607 C C . HIS A 1 207 ? 14.464 -0.353 -12.762 1.00 83.00 207 HIS A C 1
ATOM 1609 O O . HIS A 1 207 ? 15.393 -0.719 -12.040 1.00 83.00 207 HIS A O 1
ATOM 1615 N N . ILE A 1 208 ? 13.733 -1.204 -13.475 1.00 83.06 208 ILE A N 1
ATOM 1616 C CA . ILE A 1 208 ? 14.020 -2.628 -13.643 1.00 83.06 208 ILE A CA 1
ATOM 1617 C C . ILE A 1 208 ? 15.162 -2.804 -14.655 1.00 83.06 208 ILE A C 1
ATOM 1619 O O . ILE A 1 208 ? 15.116 -2.262 -15.764 1.00 83.06 208 ILE A O 1
ATOM 1623 N N . LEU A 1 209 ? 16.192 -3.563 -14.268 1.00 81.56 209 LEU A N 1
ATOM 1624 C CA . LEU A 1 209 ? 17.379 -3.869 -15.062 1.00 81.56 209 LEU A CA 1
ATOM 1625 C C . LEU A 1 209 ? 17.502 -5.382 -15.345 1.00 81.56 209 LEU A C 1
ATOM 1627 O O . LEU A 1 209 ? 17.279 -6.183 -14.434 1.00 81.56 209 LEU A O 1
ATOM 1631 N N . PRO A 1 210 ? 17.958 -5.774 -16.555 1.00 79.44 210 PRO A N 1
ATOM 1632 C CA . PRO A 1 210 ? 18.236 -4.895 -17.695 1.00 79.44 210 PRO A CA 1
ATOM 1633 C C . PRO A 1 210 ? 16.940 -4.276 -18.248 1.00 79.44 210 PRO A C 1
ATOM 1635 O O . PRO A 1 210 ? 15.887 -4.914 -18.173 1.00 79.44 210 PRO A O 1
ATOM 1638 N N . PRO A 1 211 ? 16.987 -3.046 -18.790 1.00 76.44 211 PRO A N 1
ATOM 1639 C CA . PRO A 1 211 ? 15.815 -2.454 -19.409 1.00 76.44 211 PRO A CA 1
ATOM 1640 C C . PRO A 1 211 ? 15.473 -3.277 -20.653 1.00 76.44 211 PRO A C 1
ATOM 1642 O O . PRO A 1 211 ? 16.254 -3.352 -21.599 1.00 76.44 211 PRO A O 1
ATOM 1645 N N . SER A 1 212 ? 14.329 -3.948 -20.618 1.00 73.56 212 SER A N 1
ATOM 1646 C CA . SER A 1 212 ? 13.789 -4.719 -21.734 1.00 73.56 212 SER A CA 1
ATOM 1647 C C . SER A 1 212 ? 12.287 -4.518 -21.757 1.00 73.56 212 SER A C 1
ATOM 1649 O O . SER A 1 212 ? 11.671 -4.515 -20.692 1.00 73.56 212 SER A O 1
ATOM 1651 N N . ALA A 1 213 ? 11.695 -4.412 -22.945 1.00 72.25 213 ALA A N 1
ATOM 1652 C CA . ALA A 1 213 ? 10.241 -4.413 -23.096 1.00 72.25 213 ALA A CA 1
ATOM 1653 C C . ALA A 1 213 ? 9.611 -5.657 -22.444 1.00 72.25 213 ALA A C 1
ATOM 1655 O O . ALA A 1 213 ? 8.537 -5.581 -21.872 1.00 72.25 213 ALA A O 1
ATOM 1656 N N . ASP A 1 214 ? 10.326 -6.785 -22.403 1.00 71.56 214 ASP A N 1
ATOM 1657 C CA . ASP A 1 214 ? 9.840 -7.992 -21.727 1.00 71.56 214 ASP A CA 1
ATOM 1658 C C . ASP A 1 214 ? 9.741 -7.840 -20.201 1.00 71.56 214 ASP A C 1
ATOM 1660 O O . ASP A 1 214 ? 9.048 -8.629 -19.556 1.00 71.56 214 ASP A O 1
ATOM 1664 N N . ASN A 1 215 ? 10.452 -6.876 -19.610 1.00 69.81 215 ASN A N 1
ATOM 1665 C CA . ASN A 1 215 ? 10.486 -6.621 -18.167 1.00 69.81 215 ASN A CA 1
ATOM 1666 C C . ASN A 1 215 ? 9.483 -5.544 -17.734 1.00 69.81 215 ASN A C 1
ATOM 1668 O O . ASN A 1 215 ? 9.137 -5.488 -16.556 1.00 69.81 215 ASN A O 1
ATOM 1672 N N . TYR A 1 216 ? 9.001 -4.740 -18.681 1.00 69.56 216 TYR A N 1
ATOM 1673 C CA . TYR A 1 216 ? 7.941 -3.757 -18.491 1.00 69.56 216 TYR A CA 1
ATOM 1674 C C . TYR A 1 216 ? 6.728 -4.227 -19.291 1.00 69.56 216 TYR A C 1
ATOM 1676 O O . TYR A 1 216 ? 6.640 -4.019 -20.493 1.00 69.56 216 TYR A O 1
ATOM 1684 N N . GLY A 1 217 ? 5.833 -4.954 -18.630 1.00 64.12 217 GLY A N 1
ATOM 1685 C CA . GLY A 1 217 ? 4.564 -5.353 -19.223 1.00 64.12 217 GLY A CA 1
ATOM 1686 C C . GLY A 1 217 ? 3.459 -4.369 -18.877 1.00 64.12 217 GLY A C 1
ATOM 1687 O O . GLY A 1 217 ? 3.493 -3.738 -17.822 1.00 64.12 217 GLY A O 1
ATOM 1688 N N . ASP A 1 218 ? 2.439 -4.329 -19.723 1.00 65.19 218 ASP A N 1
ATOM 1689 C CA . ASP A 1 218 ? 1.168 -3.726 -19.353 1.00 65.19 218 ASP A CA 1
ATOM 1690 C C . ASP A 1 218 ? 0.502 -4.577 -18.253 1.00 65.19 218 ASP A C 1
ATOM 1692 O O . ASP A 1 218 ? 0.629 -5.809 -18.222 1.00 65.19 218 ASP A O 1
ATOM 1696 N N . ASP A 1 219 ? -0.250 -3.922 -17.366 1.00 79.88 219 ASP A N 1
ATOM 1697 C CA . ASP A 1 219 ? -1.188 -4.566 -16.435 1.00 79.88 219 ASP A CA 1
ATOM 1698 C C . ASP A 1 219 ? -0.565 -5.225 -15.182 1.00 79.88 219 ASP A C 1
ATOM 1700 O O . ASP A 1 219 ? -1.040 -6.255 -14.682 1.00 79.88 219 ASP A O 1
ATOM 1704 N N . PHE A 1 220 ? 0.504 -4.633 -14.635 1.00 84.88 220 PHE A N 1
ATOM 1705 C CA . PHE A 1 220 ? 0.964 -4.962 -13.282 1.00 84.88 220 PHE A CA 1
ATOM 1706 C C . PHE A 1 220 ? -0.124 -4.648 -12.244 1.00 84.88 220 PHE A C 1
ATOM 1708 O O . PHE A 1 220 ? -0.794 -3.621 -12.311 1.00 84.88 220 PHE A O 1
ATOM 1715 N N . CYS A 1 221 ? -0.321 -5.543 -11.272 1.00 90.00 221 CYS A N 1
ATOM 1716 C CA . CYS A 1 221 ? -1.446 -5.437 -10.339 1.00 90.00 221 CYS A CA 1
ATOM 1717 C C . CYS A 1 221 ? -1.121 -5.768 -8.882 1.00 90.00 221 CYS A C 1
ATOM 1719 O O . CYS A 1 221 ? -1.966 -5.542 -8.019 1.00 90.00 221 CYS A O 1
ATOM 1721 N N . ALA A 1 222 ? 0.051 -6.335 -8.589 1.00 93.56 222 ALA A N 1
ATOM 1722 C CA . ALA A 1 222 ? 0.426 -6.655 -7.218 1.00 93.56 222 ALA A CA 1
ATOM 1723 C C . ALA A 1 222 ? 1.928 -6.504 -6.975 1.00 93.56 222 ALA A C 1
ATOM 1725 O O . ALA A 1 222 ? 2.752 -6.825 -7.834 1.00 93.56 222 ALA A O 1
ATOM 1726 N N . LEU A 1 223 ? 2.253 -6.063 -5.764 1.00 94.94 223 LEU A N 1
ATOM 1727 C CA . LEU A 1 223 ? 3.600 -5.861 -5.254 1.00 94.94 223 LEU A CA 1
ATOM 1728 C C . LEU A 1 223 ? 3.724 -6.515 -3.874 1.00 94.94 223 LEU A C 1
ATOM 1730 O O . LEU A 1 223 ? 2.878 -6.348 -2.989 1.00 94.94 223 LEU A O 1
ATOM 1734 N N . LEU A 1 224 ? 4.817 -7.247 -3.689 1.00 94.88 224 LEU A N 1
ATOM 1735 C CA . LEU A 1 224 ? 5.220 -7.827 -2.415 1.00 94.88 224 LEU A CA 1
ATOM 1736 C C . LEU A 1 224 ? 6.687 -7.492 -2.149 1.00 94.88 224 LEU A C 1
ATOM 1738 O O . LEU A 1 224 ? 7.528 -7.625 -3.037 1.00 94.88 224 LEU A O 1
ATOM 1742 N N . SER A 1 225 ? 6.991 -7.084 -0.921 1.00 93.88 225 SER A N 1
ATOM 1743 C CA . SER A 1 225 ? 8.338 -6.721 -0.486 1.00 93.88 225 SER A CA 1
ATOM 1744 C C . SER A 1 225 ? 8.824 -7.652 0.623 1.00 93.88 225 SER A C 1
ATOM 1746 O O . SER A 1 225 ? 8.227 -7.750 1.698 1.00 93.88 225 SER A O 1
ATOM 1748 N N . PHE A 1 226 ? 9.956 -8.307 0.385 1.00 89.56 226 PHE A N 1
ATOM 1749 C CA . PHE A 1 226 ? 10.700 -9.044 1.397 1.00 89.56 226 PHE A CA 1
ATOM 1750 C C . PHE A 1 226 ? 11.833 -8.168 1.914 1.00 89.56 226 PHE A C 1
ATOM 1752 O O . PHE A 1 226 ? 12.858 -7.988 1.258 1.00 89.56 226 PHE A O 1
ATOM 1759 N N . SER A 1 227 ? 11.635 -7.644 3.120 1.00 83.12 227 SER A N 1
ATOM 1760 C CA . SER A 1 227 ? 12.612 -6.818 3.816 1.00 83.12 227 SER A CA 1
ATOM 1761 C C . SER A 1 227 ? 13.133 -7.510 5.071 1.00 83.12 227 SER A C 1
ATOM 1763 O O . SER A 1 227 ? 12.359 -8.016 5.890 1.00 83.12 227 SER A O 1
ATOM 1765 N N . SER A 1 228 ? 14.449 -7.450 5.279 1.00 67.44 228 SER A N 1
ATOM 1766 C CA . SER A 1 228 ? 15.107 -7.905 6.515 1.00 67.44 228 SER A CA 1
ATOM 1767 C C . SER A 1 228 ? 14.629 -7.154 7.757 1.00 67.44 228 SER A C 1
ATOM 1769 O O . SER A 1 228 ? 14.686 -7.671 8.874 1.00 67.44 228 SER A O 1
ATOM 1771 N N . SER A 1 229 ? 14.076 -5.957 7.569 1.00 59.91 229 SER A N 1
ATOM 1772 C CA . SER A 1 229 ? 13.527 -5.149 8.649 1.00 59.91 229 SER A CA 1
ATOM 1773 C C . SER A 1 229 ? 12.193 -5.672 9.208 1.00 59.91 229 SER A C 1
ATOM 1775 O O . SER A 1 229 ? 11.734 -5.159 10.228 1.00 59.91 229 SER A O 1
ATOM 1777 N N . HIS A 1 230 ? 11.585 -6.710 8.630 1.00 54.19 230 HIS A N 1
ATOM 1778 C CA . HIS A 1 230 ? 10.412 -7.367 9.227 1.00 54.19 230 HIS A CA 1
ATOM 1779 C C . HIS A 1 230 ? 10.782 -8.396 10.307 1.00 54.19 230 HIS A C 1
ATOM 1781 O O . HIS A 1 230 ? 9.910 -8.847 11.050 1.00 54.19 230 HIS A O 1
ATOM 1787 N N . CYS A 1 231 ? 12.070 -8.728 10.455 1.00 49.97 231 CYS A N 1
ATOM 1788 C CA . CYS A 1 231 ? 12.549 -9.646 11.484 1.00 49.97 231 CYS A CA 1
ATOM 1789 C C . CYS A 1 231 ? 12.673 -8.913 12.834 1.00 49.97 231 CYS A C 1
ATOM 1791 O O . CYS A 1 231 ? 13.586 -8.113 13.047 1.00 49.97 231 CYS A O 1
ATOM 1793 N N . ARG A 1 232 ? 11.718 -9.144 13.746 1.00 47.44 232 ARG A N 1
ATOM 1794 C CA . ARG A 1 232 ? 11.690 -8.537 15.095 1.00 47.44 232 ARG A CA 1
ATOM 1795 C C . ARG A 1 232 ? 12.700 -9.149 16.073 1.00 47.44 232 ARG A C 1
ATOM 1797 O O . ARG A 1 232 ? 12.932 -8.553 17.120 1.00 47.44 232 ARG A O 1
ATOM 1804 N N . ASP A 1 233 ? 13.315 -10.273 15.711 1.00 43.09 233 ASP A N 1
ATOM 1805 C CA . ASP A 1 233 ? 14.033 -11.143 16.647 1.00 43.09 233 ASP A CA 1
ATOM 1806 C C . ASP A 1 233 ? 15.560 -11.118 16.498 1.00 43.09 233 ASP A C 1
ATOM 1808 O O . ASP A 1 233 ? 16.218 -12.053 16.941 1.00 43.09 233 ASP A O 1
ATOM 1812 N N . LEU A 1 234 ? 16.162 -10.079 15.904 1.00 43.69 234 LEU A N 1
ATOM 1813 C CA . LEU A 1 234 ? 17.619 -9.917 15.998 1.00 43.69 234 LEU A CA 1
ATOM 1814 C C . LEU A 1 234 ? 17.983 -9.146 17.278 1.00 43.69 234 LEU A C 1
ATOM 1816 O O . LEU A 1 234 ? 17.787 -7.926 17.330 1.00 43.69 234 LEU A O 1
ATOM 1820 N N . PRO A 1 235 ? 18.527 -9.817 18.316 1.00 37.34 235 PRO A N 1
ATOM 1821 C CA . PRO A 1 235 ? 19.184 -9.119 19.397 1.00 37.34 235 PRO A CA 1
ATOM 1822 C C . PRO A 1 235 ? 20.513 -8.594 18.850 1.00 37.34 235 PRO A C 1
ATOM 1824 O O . PRO A 1 235 ? 21.254 -9.306 18.179 1.00 37.34 235 PRO A O 1
ATOM 1827 N N . ASN A 1 236 ? 20.814 -7.348 19.187 1.00 39.56 236 ASN A N 1
ATOM 1828 C CA . ASN A 1 236 ? 21.970 -6.574 18.748 1.00 39.56 236 ASN A CA 1
ATOM 1829 C C . ASN A 1 236 ? 21.839 -5.939 17.362 1.00 39.56 236 ASN A C 1
ATOM 1831 O O . ASN A 1 236 ? 21.628 -6.572 16.333 1.00 39.56 236 ASN A O 1
ATOM 1835 N N . GLN A 1 237 ? 22.010 -4.620 17.411 1.00 46.09 237 GLN A N 1
ATOM 1836 C CA . GLN A 1 237 ? 22.189 -3.685 16.318 1.00 46.09 237 GLN A CA 1
ATOM 1837 C C . GLN A 1 237 ? 23.303 -4.178 15.391 1.00 46.09 237 GLN A C 1
ATOM 1839 O O . GLN A 1 237 ? 24.466 -3.805 15.539 1.00 46.09 237 GLN A O 1
ATOM 1844 N N . MET A 1 238 ? 22.954 -5.011 14.418 1.00 37.66 238 MET A N 1
ATOM 1845 C CA . MET A 1 238 ? 23.758 -5.093 13.214 1.00 37.66 238 MET A CA 1
ATOM 1846 C C . MET A 1 238 ? 23.661 -3.714 12.562 1.00 37.66 238 MET A C 1
ATOM 1848 O O . MET A 1 238 ? 22.568 -3.174 12.374 1.00 37.66 238 MET A O 1
ATOM 1852 N N . ILE A 1 239 ? 24.816 -3.100 12.325 1.00 45.06 239 ILE A N 1
ATOM 1853 C CA . ILE A 1 239 ? 24.931 -1.825 11.627 1.00 45.06 239 ILE A CA 1
ATOM 1854 C C . ILE A 1 239 ? 24.103 -1.959 10.345 1.00 45.06 239 ILE A C 1
ATOM 1856 O O . ILE A 1 239 ? 24.352 -2.855 9.544 1.00 45.06 239 ILE A O 1
ATOM 1860 N N . LEU A 1 240 ? 23.102 -1.093 10.155 1.00 51.25 240 LEU A N 1
ATOM 1861 C CA . LEU A 1 240 ? 22.166 -1.155 9.021 1.00 51.25 240 LEU A CA 1
ATOM 1862 C C . LEU A 1 240 ? 22.852 -1.088 7.637 1.00 51.25 240 LEU A C 1
ATOM 1864 O O . LEU A 1 240 ? 22.168 -1.210 6.627 1.00 51.25 240 LEU A O 1
ATOM 1868 N N . SER A 1 241 ? 24.177 -0.888 7.572 1.00 49.06 241 SER A N 1
ATOM 1869 C CA . SER A 1 241 ? 24.950 -0.990 6.330 1.00 49.06 241 SER A CA 1
ATOM 1870 C C . SER A 1 241 ? 25.062 -2.415 5.792 1.00 49.06 241 SER A C 1
ATOM 1872 O O . SER A 1 241 ? 25.311 -2.559 4.602 1.00 49.06 241 SER A O 1
ATOM 1874 N N . ASP A 1 242 ? 24.856 -3.432 6.636 1.00 52.88 242 ASP A N 1
ATOM 1875 C CA . ASP A 1 242 ? 24.967 -4.851 6.261 1.00 52.88 242 ASP A CA 1
ATOM 1876 C C . ASP A 1 242 ? 23.596 -5.542 6.164 1.00 52.88 242 ASP A C 1
ATOM 1878 O O . ASP A 1 242 ? 23.513 -6.762 6.013 1.00 52.88 242 ASP A O 1
ATOM 1882 N N . ALA A 1 243 ? 22.499 -4.779 6.254 1.00 64.31 243 ALA A N 1
ATOM 1883 C CA . ALA A 1 243 ? 21.173 -5.331 6.017 1.00 64.31 243 ALA A CA 1
ATOM 1884 C C . ALA A 1 243 ? 21.083 -5.806 4.555 1.00 64.31 243 ALA A C 1
ATOM 1886 O O . ALA A 1 243 ? 21.436 -5.043 3.648 1.00 64.31 243 ALA A O 1
ATOM 1887 N N . PRO A 1 244 ? 20.624 -7.045 4.295 1.00 77.25 244 PRO A N 1
ATOM 1888 C CA . PRO A 1 244 ? 20.479 -7.507 2.928 1.00 77.25 244 PRO A CA 1
ATOM 1889 C C . PRO A 1 244 ? 19.444 -6.631 2.207 1.00 77.25 244 PRO A C 1
ATOM 1891 O O . PRO A 1 244 ? 18.490 -6.163 2.846 1.00 77.25 244 PRO A O 1
ATOM 1894 N N . PRO A 1 245 ? 19.637 -6.399 0.898 1.00 86.56 245 PRO A N 1
ATOM 1895 C CA . PRO A 1 245 ? 18.736 -5.577 0.107 1.00 86.56 245 PRO A CA 1
ATOM 1896 C C . PRO A 1 245 ? 17.315 -6.139 0.120 1.00 86.56 245 PRO A C 1
ATOM 1898 O O . PRO A 1 245 ? 17.113 -7.351 0.229 1.00 86.56 245 PRO A O 1
ATOM 1901 N N . ASP A 1 246 ? 16.337 -5.247 -0.029 1.00 90.75 246 ASP A N 1
ATOM 1902 C CA . ASP A 1 246 ? 14.949 -5.664 -0.196 1.00 90.75 246 ASP A CA 1
ATOM 1903 C C . ASP A 1 246 ? 14.800 -6.458 -1.498 1.00 90.75 246 ASP A C 1
ATOM 1905 O O . ASP A 1 246 ? 15.416 -6.141 -2.520 1.00 90.75 246 ASP A O 1
ATOM 1909 N N . VAL A 1 247 ? 13.952 -7.479 -1.464 1.00 93.00 247 VAL A N 1
ATOM 1910 C CA . VAL A 1 247 ? 13.550 -8.231 -2.653 1.00 93.00 247 VAL A CA 1
ATOM 1911 C C . VAL A 1 247 ? 12.100 -7.893 -2.954 1.00 93.00 247 VAL A C 1
ATOM 1913 O O . VAL A 1 247 ? 11.231 -8.082 -2.104 1.00 93.00 247 VAL A O 1
ATOM 1916 N N . LEU A 1 248 ? 11.836 -7.408 -4.161 1.00 94.38 248 LEU A N 1
ATOM 1917 C CA . LEU A 1 248 ? 10.491 -7.125 -4.642 1.00 94.38 248 LEU A CA 1
ATOM 1918 C C . LEU A 1 248 ? 10.018 -8.256 -5.539 1.00 94.38 248 LEU A C 1
ATOM 1920 O O . LEU A 1 248 ? 10.775 -8.767 -6.363 1.00 94.38 248 LEU A O 1
ATOM 1924 N N . VAL A 1 249 ? 8.752 -8.620 -5.392 1.00 93.56 249 VAL A N 1
ATOM 1925 C CA . VAL A 1 249 ? 8.041 -9.495 -6.318 1.00 93.56 249 VAL A CA 1
ATOM 1926 C C . VAL A 1 249 ? 6.878 -8.703 -6.889 1.00 93.56 249 VAL A C 1
ATOM 1928 O O . VAL A 1 249 ? 6.022 -8.230 -6.140 1.00 93.56 249 VAL A O 1
ATOM 1931 N N . LEU A 1 250 ? 6.867 -8.554 -8.209 1.00 91.88 250 LEU A N 1
ATOM 1932 C CA . LEU A 1 250 ? 5.793 -7.912 -8.958 1.00 91.88 250 LEU A CA 1
ATOM 1933 C C . LEU A 1 250 ? 5.008 -8.991 -9.691 1.00 91.88 250 LEU A C 1
ATOM 1935 O O . LEU A 1 250 ? 5.601 -9.922 -10.243 1.00 91.88 250 LEU A O 1
ATOM 1939 N N . ALA A 1 251 ? 3.689 -8.855 -9.718 1.00 91.19 251 ALA A N 1
ATOM 1940 C CA . ALA A 1 251 ? 2.818 -9.715 -10.501 1.00 91.19 251 ALA A CA 1
ATOM 1941 C C . ALA A 1 251 ? 1.883 -8.886 -11.380 1.00 91.19 251 ALA A C 1
ATOM 1943 O O . ALA A 1 251 ? 1.428 -7.809 -10.983 1.00 91.19 251 ALA A O 1
ATOM 1944 N N . ASN A 1 252 ? 1.588 -9.409 -12.565 1.00 88.38 252 ASN A N 1
ATOM 1945 C CA . ASN A 1 252 ? 0.625 -8.823 -13.490 1.00 88.38 252 ASN A CA 1
ATOM 1946 C C . ASN A 1 252 ? -0.697 -9.604 -13.510 1.00 88.38 252 ASN A C 1
ATOM 1948 O O . ASN A 1 252 ? -0.798 -10.709 -12.962 1.00 88.38 252 ASN A O 1
ATOM 1952 N N . ARG A 1 253 ? -1.718 -9.053 -14.175 1.00 88.38 253 ARG A N 1
ATOM 1953 C CA . ARG A 1 253 ? -3.041 -9.697 -14.269 1.00 88.38 253 ARG A CA 1
ATOM 1954 C C . ARG A 1 253 ? -3.038 -11.007 -15.058 1.00 88.38 253 ARG A C 1
ATOM 1956 O O . ARG A 1 253 ? -3.942 -11.819 -14.877 1.00 88.38 253 ARG A O 1
ATOM 1963 N N . SER A 1 254 ? -2.012 -11.261 -15.875 1.00 87.88 254 SER A N 1
ATOM 1964 C CA . SER A 1 254 ? -1.830 -12.554 -16.548 1.00 87.88 254 SER A CA 1
ATOM 1965 C C . SER A 1 254 ? -1.208 -13.629 -15.643 1.00 87.88 254 SER A C 1
ATOM 1967 O O . SER A 1 254 ? -0.982 -14.748 -16.100 1.00 87.88 254 SER A O 1
ATOM 1969 N N . GLY A 1 255 ? -0.891 -13.307 -14.383 1.00 86.06 255 GLY A N 1
ATOM 1970 C CA . GLY A 1 255 ? -0.283 -14.226 -13.417 1.00 86.06 255 GLY A CA 1
ATOM 1971 C C . GLY A 1 255 ? 1.228 -14.415 -13.581 1.00 86.06 255 GLY A C 1
ATOM 1972 O O . GLY A 1 255 ? 1.813 -15.267 -12.910 1.00 86.06 255 GLY A O 1
ATOM 1973 N N . ARG A 1 256 ? 1.887 -13.638 -14.450 1.00 86.94 256 ARG A N 1
ATOM 1974 C CA . ARG A 1 256 ? 3.350 -13.618 -14.548 1.00 86.94 256 ARG A CA 1
ATOM 1975 C C . ARG A 1 256 ? 3.910 -12.909 -13.323 1.00 86.94 256 ARG A C 1
ATOM 1977 O O . ARG A 1 256 ? 3.417 -11.855 -12.932 1.00 86.94 256 ARG A O 1
ATOM 1984 N N . MET A 1 257 ? 4.972 -13.478 -12.761 1.00 89.19 257 MET A N 1
ATOM 1985 C CA . MET A 1 257 ? 5.701 -12.900 -11.638 1.00 89.19 257 MET A CA 1
ATOM 1986 C C . MET A 1 257 ? 7.137 -12.592 -12.050 1.00 89.19 257 MET A C 1
ATOM 1988 O O . MET A 1 257 ? 7.775 -13.399 -12.729 1.00 89.19 257 MET A O 1
ATOM 1992 N N . CYS A 1 258 ? 7.654 -11.453 -11.606 1.00 87.38 258 CYS A N 1
ATOM 1993 C CA . CYS A 1 258 ? 9.074 -11.140 -11.663 1.00 87.38 258 CYS A CA 1
ATOM 1994 C C . CYS A 1 258 ? 9.571 -10.796 -10.262 1.00 87.38 258 CYS A C 1
ATOM 1996 O O . CYS A 1 258 ? 8.929 -10.056 -9.518 1.00 87.38 258 CYS A O 1
ATOM 1998 N N . GLN A 1 259 ? 10.717 -11.357 -9.903 1.00 91.00 259 GLN A N 1
ATOM 1999 C CA . GLN A 1 259 ? 11.404 -11.071 -8.656 1.00 91.00 259 GLN A CA 1
ATOM 2000 C C . GLN A 1 259 ? 12.619 -10.221 -8.983 1.00 91.00 259 GLN A C 1
ATOM 2002 O O . GLN A 1 259 ? 13.313 -10.517 -9.947 1.00 91.00 259 GLN A O 1
ATOM 2007 N N . GLY A 1 260 ? 12.905 -9.212 -8.170 1.00 90.19 260 GLY A N 1
ATOM 2008 C CA . GLY A 1 260 ? 14.141 -8.466 -8.299 1.00 90.19 260 GLY A CA 1
ATOM 2009 C C . GLY A 1 260 ? 14.650 -7.918 -6.979 1.00 90.19 260 GLY A C 1
ATOM 2010 O O . GLY A 1 260 ? 13.909 -7.737 -6.015 1.00 90.19 260 GLY A O 1
ATOM 2011 N N . VAL A 1 261 ? 15.951 -7.673 -6.934 1.00 91.69 261 VAL A N 1
ATOM 2012 C CA . VAL A 1 261 ? 16.653 -7.148 -5.764 1.00 91.69 261 VAL A CA 1
ATOM 2013 C C . VAL A 1 261 ? 16.789 -5.637 -5.902 1.00 91.69 261 VAL A C 1
ATOM 2015 O O . VAL A 1 261 ? 17.263 -5.151 -6.932 1.00 91.69 261 VAL A O 1
ATOM 2018 N N . VAL A 1 262 ? 16.406 -4.892 -4.865 1.00 90.62 262 VAL A N 1
ATOM 2019 C CA . VAL A 1 262 ? 16.565 -3.435 -4.816 1.00 90.62 262 VAL A CA 1
ATOM 2020 C C . VAL A 1 262 ? 18.013 -3.107 -4.495 1.00 90.62 262 VAL A C 1
ATOM 2022 O O . VAL A 1 262 ? 18.508 -3.371 -3.400 1.00 90.62 262 VAL A O 1
ATOM 2025 N N . LEU A 1 263 ? 18.702 -2.504 -5.454 1.00 86.56 263 LEU A N 1
ATOM 2026 C CA . LEU A 1 263 ? 20.109 -2.157 -5.344 1.00 86.56 263 LEU A CA 1
ATOM 2027 C C . LEU A 1 263 ? 20.295 -0.648 -5.422 1.00 86.56 263 LEU A C 1
ATOM 2029 O O . LEU A 1 263 ? 19.569 0.067 -6.112 1.00 86.56 263 LEU A O 1
ATOM 2033 N N . GLN A 1 264 ? 21.307 -0.167 -4.707 1.00 81.25 264 GLN A N 1
ATOM 2034 C CA . GLN A 1 264 ? 21.716 1.228 -4.739 1.00 81.25 264 GLN A CA 1
ATOM 2035 C C . GLN A 1 264 ? 22.891 1.399 -5.707 1.00 81.25 264 GLN A C 1
ATOM 2037 O O . GLN A 1 264 ? 23.885 0.678 -5.622 1.00 81.25 264 GLN A O 1
ATOM 2042 N N . SER A 1 265 ? 22.825 2.402 -6.581 1.00 70.00 265 SER A N 1
ATOM 2043 C CA . SER A 1 265 ? 23.965 2.797 -7.407 1.00 70.00 265 SER A CA 1
ATOM 2044 C C . SER A 1 265 ? 25.094 3.361 -6.538 1.00 70.00 265 SER A C 1
ATOM 2046 O O . SER A 1 265 ? 24.894 4.264 -5.718 1.00 70.00 265 SER A O 1
ATOM 2048 N N . THR A 1 266 ? 26.306 2.838 -6.727 1.00 59.56 266 THR A N 1
ATOM 2049 C CA . THR A 1 266 ? 27.540 3.290 -6.063 1.00 59.56 266 THR A CA 1
ATOM 2050 C C . THR A 1 266 ? 28.377 4.191 -6.979 1.00 59.56 266 THR A C 1
ATOM 2052 O O . THR A 1 266 ? 29.605 4.092 -7.016 1.00 59.56 266 THR A O 1
ATOM 2055 N N . GLY A 1 267 ? 27.732 5.048 -7.776 1.00 50.00 267 GLY A N 1
ATOM 2056 C CA . GLY A 1 267 ? 28.429 5.954 -8.690 1.00 50.00 267 GLY A CA 1
ATOM 2057 C C . GLY A 1 267 ? 29.363 6.930 -7.959 1.00 50.00 267 GLY A C 1
ATOM 2058 O O . GLY A 1 267 ? 28.974 7.553 -6.970 1.00 50.00 267 GLY A O 1
ATOM 2059 N N . ARG A 1 268 ? 30.586 7.124 -8.486 1.00 43.06 268 ARG A N 1
ATOM 2060 C CA . ARG A 1 268 ? 31.649 8.015 -7.952 1.00 43.06 268 ARG A CA 1
ATOM 2061 C C . ARG A 1 268 ? 31.272 9.514 -7.839 1.00 43.06 268 ARG A C 1
ATOM 2063 O O . ARG A 1 268 ? 32.111 10.316 -7.441 1.00 43.06 268 ARG A O 1
ATOM 2070 N N . GLY A 1 269 ? 30.035 9.899 -8.161 1.00 42.72 269 GLY A N 1
ATOM 2071 C CA . GLY A 1 269 ? 29.511 11.270 -8.077 1.00 42.72 269 GLY A CA 1
ATOM 2072 C C . GLY A 1 269 ? 28.576 11.553 -6.892 1.00 42.72 269 GLY A C 1
ATOM 2073 O O . GLY A 1 269 ? 28.197 12.705 -6.692 1.00 42.72 269 GLY A O 1
ATOM 2074 N N . ALA A 1 270 ? 28.206 10.555 -6.081 1.00 41.19 270 ALA A N 1
ATOM 2075 C CA . ALA A 1 270 ? 27.250 10.728 -4.980 1.00 41.19 270 ALA A CA 1
ATOM 2076 C C . ALA A 1 270 ? 27.888 11.386 -3.736 1.00 41.19 270 ALA A C 1
ATOM 2078 O O . ALA A 1 270 ? 27.990 10.780 -2.670 1.00 41.19 270 ALA A O 1
ATOM 2079 N N . LYS A 1 271 ? 28.330 12.645 -3.860 1.00 37.28 271 LYS A N 1
ATOM 2080 C CA . LYS A 1 271 ? 28.813 13.458 -2.725 1.00 37.28 271 LYS A CA 1
ATOM 2081 C C . LYS A 1 271 ? 27.684 13.896 -1.781 1.00 37.28 271 LYS A C 1
ATOM 2083 O O . LYS A 1 271 ? 27.966 14.314 -0.662 1.00 37.28 271 LYS A O 1
ATOM 2088 N N . HIS A 1 272 ? 26.423 13.738 -2.190 1.00 41.50 272 HIS A N 1
ATOM 2089 C CA . HIS A 1 272 ? 25.255 13.991 -1.351 1.00 41.50 272 HIS A CA 1
ATOM 2090 C C . HIS A 1 272 ? 24.402 12.726 -1.181 1.00 41.50 272 HIS A C 1
ATOM 2092 O O . HIS A 1 272 ? 24.060 12.082 -2.175 1.00 41.50 272 HIS A O 1
ATOM 2098 N N . PRO A 1 273 ? 24.009 12.371 0.059 1.00 44.22 273 PRO A N 1
ATOM 2099 C CA . PRO A 1 273 ? 23.200 11.182 0.337 1.00 44.22 273 PRO A CA 1
ATOM 2100 C C . PRO A 1 273 ? 21.802 11.219 -0.307 1.00 44.22 273 PRO A C 1
ATOM 2102 O O . PRO A 1 273 ? 21.179 10.168 -0.420 1.00 44.22 273 PRO A O 1
ATOM 2105 N N . GLY A 1 274 ? 21.335 12.389 -0.766 1.00 45.91 274 GLY A N 1
ATOM 2106 C CA . GLY A 1 274 ? 20.056 12.563 -1.467 1.00 45.91 274 GLY A CA 1
ATOM 2107 C C . GLY A 1 274 ? 20.039 12.134 -2.942 1.00 45.91 274 GLY A C 1
ATOM 2108 O O . GLY A 1 274 ? 18.970 11.824 -3.448 1.00 45.91 274 GLY A O 1
ATOM 2109 N N . ASN A 1 275 ? 21.194 12.024 -3.616 1.00 48.88 275 ASN A N 1
ATOM 2110 C CA . ASN A 1 275 ? 21.274 11.730 -5.063 1.00 48.88 275 ASN A CA 1
ATOM 2111 C C . ASN A 1 275 ? 21.606 10.261 -5.375 1.00 48.88 275 ASN A C 1
ATOM 2113 O O . ASN A 1 275 ? 22.243 9.944 -6.379 1.00 48.88 275 ASN A O 1
ATOM 2117 N N . ARG A 1 276 ? 21.235 9.341 -4.485 1.00 63.03 276 ARG A N 1
ATOM 2118 C CA . ARG A 1 276 ? 21.458 7.908 -4.704 1.00 63.03 276 ARG A CA 1
ATOM 2119 C C . ARG A 1 276 ? 20.339 7.357 -5.579 1.00 63.03 276 ARG A C 1
ATOM 2121 O O . ARG A 1 276 ? 19.197 7.306 -5.133 1.00 63.03 276 ARG A O 1
ATOM 2128 N N . SER A 1 277 ? 20.674 6.940 -6.796 1.00 70.94 277 SER A N 1
ATOM 2129 C CA . SER A 1 277 ? 19.757 6.208 -7.673 1.00 70.94 277 SER A CA 1
ATOM 2130 C C . SER A 1 277 ? 19.609 4.765 -7.194 1.00 70.94 277 SER A C 1
ATOM 2132 O O . SER A 1 277 ? 20.599 4.138 -6.804 1.00 70.94 277 SER A O 1
ATOM 2134 N N . PHE A 1 278 ? 18.391 4.237 -7.252 1.00 78.12 278 PHE A N 1
ATOM 2135 C CA . PHE A 1 278 ? 18.080 2.850 -6.922 1.00 78.12 278 PHE A CA 1
ATOM 2136 C C . PHE A 1 278 ? 17.451 2.162 -8.133 1.00 78.12 278 PHE A C 1
ATOM 2138 O O . PHE A 1 278 ? 16.830 2.810 -8.973 1.00 78.12 278 PHE A O 1
ATOM 2145 N N . PHE A 1 279 ? 17.638 0.854 -8.230 1.00 84.25 279 PHE A N 1
ATOM 2146 C CA . PHE A 1 279 ? 17.124 0.045 -9.329 1.00 84.25 279 PHE A CA 1
ATOM 2147 C C . PHE A 1 279 ? 16.749 -1.351 -8.835 1.00 84.25 279 PHE A C 1
ATOM 2149 O O . PHE A 1 279 ? 17.241 -1.808 -7.802 1.00 84.25 279 PHE A O 1
ATOM 2156 N N . ILE A 1 280 ? 15.883 -2.023 -9.583 1.00 82.75 280 ILE A N 1
ATOM 2157 C CA . ILE A 1 280 ? 15.485 -3.411 -9.360 1.00 82.75 280 ILE A CA 1
ATOM 2158 C C . ILE A 1 280 ? 16.279 -4.260 -10.342 1.00 82.75 280 ILE A C 1
ATOM 2160 O O . ILE A 1 280 ? 16.185 -4.067 -11.550 1.00 82.75 280 ILE A O 1
ATOM 2164 N N . ARG A 1 281 ? 17.074 -5.202 -9.848 1.00 83.94 281 ARG A N 1
ATOM 2165 C CA . ARG A 1 281 ? 17.743 -6.190 -10.700 1.00 83.94 281 ARG A CA 1
ATOM 2166 C C . ARG A 1 281 ? 16.959 -7.495 -10.660 1.00 83.94 281 ARG A C 1
ATOM 2168 O O . ARG A 1 281 ? 16.871 -8.067 -9.575 1.00 83.94 281 ARG A O 1
ATOM 2175 N N . LEU A 1 282 ? 16.407 -7.915 -11.802 1.00 80.88 282 LEU A N 1
ATOM 2176 C CA . LEU A 1 282 ? 15.750 -9.222 -11.947 1.00 80.88 282 LEU A CA 1
ATOM 2177 C C . LEU A 1 282 ? 16.744 -10.385 -11.819 1.00 80.88 282 LEU A C 1
ATOM 2179 O O . LEU A 1 282 ? 17.940 -10.181 -12.149 1.00 80.88 282 LEU A O 1
#

Secondary structure (DSSP, 8-state):
-EEEE-SSEEEEE-------TT-----------EEEEEGGGG--TT-----EEEEEE-SSSTTEEEEEETTSEEEEEEEE--TT-SS-EEEEEEEEESHHHHHHHHHHH--S-------------------S-------HHHHTT-SEEEEEEEEE---TT------TT---PEEEEEEETTS-EEEEE-HHHHTT-GGG-EEEEEEEES--GGGS-S-EEEEEEE-GGG-TT--S---GGGSPPPEEEEEETT--EEEEEEEE---TT--SGGG--EEEE-

Foldseek 3Di:
DDWDFDFFWIKDWDPDDPPPPPDPDPDDDDTDIGTQDGNVVVDDPPDPDKTWQDKDDDLQDPQWIWTAIQQGKIWIWHFDDDVPDPGTDIDTLDMDRCLVVVVVVVVVVPPDDDPDDDDDDDDDDDDDDDDDDPPCPPSVCVVLQVGWREKDWAAFDDDPDPDDDPDVDPRTWTWMWTATQQRKIKIWTCPVVCSVPVVRIAIAIAAEPPDDVVNGDGAWHDKDKDYPNSDPPDDDDPPCVPGAFIKMWIAGPVGDIDIWGKDWDPDPPCPDPNPIHIYTYD

Radius of gyration: 22.93 Å; chains: 1; bounding box: 55×65×70 Å